Protein AF-0000000069438409 (afdb_homodimer)

Foldseek 3Di:
DADDQVQAFDKDWDPDKDAAALVLLVVVCVVVVNVQCLSHDQVSVVVVVDNARWHDQCSCVVVVVVRVQVVCVVQQKDFDPVFKDWDDKDKDFPDTDGHGWIKIKMKGFHDWDDDPQKIKTKIWIFMATPVGHTTMIMIIIMIGGNPPDTRMDGDDD/DADDFVQAFDKDWDPDKDAAALVLLVVVCVVVVNVQCLSHDQVSVVVVVDNARWHDQCSCVVVVVVRVQVVCVVQQKDFDPVFKDWDDKDKDFPDTDGHGWIKIKMKGFHDWDDDPQKIKTKIWIFIATPVGHTTMIMIIIMIGGNPPPTRMDGDDD

Sequence (314 aa):
MPISPDLIGTHHRYPSTYVVGREKIRELSLAIQNHHPAHHSLPAASALGHDELVIPPTFLCILGYAAQKWFLQHCGIAINDKKIAQVDQQFTMLRPILTGDVLHCEVHMHDIRTAFGADIVTTKNVITTDDGTVVQHGYTTLMGHTGDEPGFTQTHSMPISPDLIGTHHRYPSTYVVGREKIRELSLAIQNHHPAHHSLPAASALGHDELVIPPTFLCILGYAAQKWFLQHCGIAINDKKIAQVDQQFTMLRPILTGDVLHCEVHMHDIRTAFGADIVTTKNVITTDDGTVVQHGYTTLMGHTGDEPGFTQTHS

Solvent-accessible surface area (backbone atoms only — not comparable to full-atom values): 16121 Å² total; per-residue (Å²): 87,79,74,63,64,79,49,46,72,44,68,49,67,41,90,63,74,45,71,41,46,64,67,58,36,35,50,48,30,56,68,40,66,48,77,58,49,34,36,72,33,59,70,47,12,39,75,46,74,31,95,36,35,40,58,60,83,71,59,52,46,36,59,48,52,54,37,47,54,50,48,38,48,71,73,28,36,45,73,34,71,59,33,47,42,75,37,35,40,37,40,37,50,70,46,92,50,38,47,65,43,40,35,38,41,34,38,29,35,66,41,65,48,75,54,96,66,24,40,36,43,29,38,33,38,43,32,22,38,79,88,63,50,71,30,34,42,32,39,39,31,34,36,15,39,60,62,97,72,35,7,53,36,41,54,80,127,89,80,75,63,64,80,51,46,73,44,68,49,68,41,90,62,72,46,72,41,47,64,68,56,36,35,51,46,29,55,69,40,65,48,76,57,50,33,35,73,33,57,70,47,12,39,74,46,72,31,95,34,35,38,56,59,83,73,58,51,47,36,59,47,52,54,38,48,54,51,47,37,48,71,73,27,34,43,72,35,72,60,33,45,43,75,36,34,41,36,40,38,51,70,45,92,51,37,47,67,42,40,35,38,41,34,38,30,35,66,41,66,47,75,55,96,66,23,40,36,41,28,37,34,38,42,31,21,38,78,86,63,51,70,29,34,42,32,37,40,31,36,38,13,40,58,61,96,73,34,7,53,36,45,54,80,127

pLDDT: mean 89.93, std 7.15, range [45.5, 97.88]

Secondary structure (DSSP, 8-state):
-PPPGGGTT-EEE-S--EE--HHHHHHHHHHTT---GGGT-HHHHHHTT-SSPBPPGGGGHHHHHHHHHHHHHHTTEEE-GGGEEEEEEEEEESS--BTT-EEEEEEEEEEEEEETTEEEEEEEEEEEETT--EEEEEEEEEEEE-SSS-SEEE---/-PPPGGGTT-EEE-S--EE--HHHHHHHHHHTT---GGGT-HHHHHHTT-SSPBPPGGGGHHHHHHHHHHHHHHTTEEE-GGGEEEEEEEEEESS--BTT-EEEEEEEEEEEEEETTEEEEEEEEEEEETT--EEEEEEEEEEEE-SSS-SEEE---

Nearest PDB structures (foldseek):
  4rlt-assembly1_A  TM=9.662E-01  e=4.832E-19  Mycobacterium tuberculosis H37Rv
  4rlw-assembly1_A  TM=9.640E-01  e=7.564E-19  Mycobacterium tuberculosis H37Rv
  4rlu-assembly1_A  TM=9.599E-01  e=7.564E-19  Mycobacterium tuberculosis H37Rv
  7svt-assembly4_V  TM=9.558E-01  e=5.372E-18  Mycobacterium tuberculosis
  4rlj-assembly1_A  TM=9.734E-01  e=6.315E-17  Mycobacterium tuberculosis H37Rv

Radius of gyration: 19.82 Å; Cα contacts (8 Å, |Δi|>4): 734; chains: 2; bounding box: 47×57×43 Å

Organism: Mycobacteroides abscessus (strain ATCC 19977 / DSM 44196 / CCUG 20993 / CIP 104536 / JCM 13569 / NCTC 13031 / TMC 1543 / L948) (NCBI:txid561007)

Structure (mmCIF, N/CA/C/O backbone):
data_AF-0000000069438409-model_v1
#
loop_
_entity.id
_entity.type
_entity.pdbx_description
1 polymer 'FAS1-like dehydratase domain-containing protein'
#
loop_
_atom_site.group_PDB
_atom_site.id
_atom_site.type_symbol
_atom_site.label_atom_id
_atom_site.label_alt_id
_atom_site.label_comp_id
_atom_site.label_asym_id
_atom_site.label_entity_id
_atom_site.label_seq_id
_atom_site.pdbx_PDB_ins_code
_atom_site.Cartn_x
_atom_site.Cartn_y
_atom_site.Cartn_z
_atom_site.occupancy
_atom_site.B_iso_or_equiv
_atom_site.auth_seq_id
_atom_site.auth_comp_id
_atom_site.auth_asym_id
_atom_site.auth_atom_id
_atom_site.pdbx_PDB_model_num
ATOM 1 N N . MET A 1 1 ? -4.152 22.719 19.156 1 68 1 MET A N 1
ATOM 2 C CA . MET A 1 1 ? -4.082 21.859 20.328 1 68 1 MET A CA 1
ATOM 3 C C . MET A 1 1 ? -3.705 20.438 19.953 1 68 1 MET A C 1
ATOM 5 O O . MET A 1 1 ? -3.979 20 18.844 1 68 1 MET A O 1
ATOM 9 N N . PRO A 1 2 ? -2.953 19.766 20.922 1 76.31 2 PRO A N 1
ATOM 10 C CA . PRO A 1 2 ? -2.635 18.359 20.656 1 76.31 2 PRO A CA 1
ATOM 11 C C . PRO A 1 2 ? -3.883 17.5 20.484 1 76.31 2 PRO A C 1
ATOM 13 O O . PRO A 1 2 ? -4.941 17.812 21.031 1 76.31 2 PRO A O 1
ATOM 16 N N . ILE A 1 3 ? -3.834 16.562 19.609 1 85.44 3 ILE A N 1
ATOM 17 C CA . ILE A 1 3 ? -4.953 15.656 19.391 1 85.44 3 ILE A CA 1
ATOM 18 C C . ILE A 1 3 ? -5.238 14.875 20.672 1 85.44 3 ILE A C 1
ATOM 20 O O . ILE A 1 3 ? -4.324 14.336 21.312 1 85.44 3 ILE A O 1
ATOM 24 N N . SER A 1 4 ? -6.387 14.852 21.141 1 86.44 4 SER A N 1
ATOM 25 C CA . SER A 1 4 ? -6.805 14.195 22.375 1 86.44 4 SER A CA 1
ATOM 26 C C . SER A 1 4 ? -6.73 12.68 22.234 1 86.44 4 SER A C 1
ATOM 28 O O . SER A 1 4 ? -7.32 12.102 21.328 1 86.44 4 SER A O 1
ATOM 30 N N . PRO A 1 5 ? -6.031 12.016 23.172 1 87.62 5 PRO A N 1
ATOM 31 C CA . PRO A 1 5 ? -6 10.555 23.156 1 87.62 5 PRO A CA 1
ATOM 32 C C . PRO A 1 5 ? -7.379 9.93 23.391 1 87.62 5 PRO A C 1
ATOM 34 O O . PRO A 1 5 ? -7.566 8.734 23.172 1 87.62 5 PRO A O 1
ATOM 37 N N . ASP A 1 6 ? -8.305 10.711 23.781 1 89.62 6 ASP A N 1
ATOM 38 C CA . ASP A 1 6 ? -9.656 10.219 24.047 1 89.62 6 ASP A CA 1
ATOM 39 C C . ASP A 1 6 ? -10.32 9.742 22.766 1 89.62 6 ASP A C 1
ATOM 41 O O . ASP A 1 6 ? -11.328 9.023 22.797 1 89.62 6 ASP A O 1
ATOM 45 N N . LEU A 1 7 ? -9.797 10.156 21.719 1 92.75 7 LEU A N 1
ATOM 46 C CA . LEU A 1 7 ? -10.359 9.789 20.422 1 92.75 7 LEU A CA 1
ATOM 47 C C . LEU A 1 7 ? -10.047 8.328 20.094 1 92.75 7 LEU A C 1
ATOM 49 O O . LEU A 1 7 ? -10.672 7.738 19.219 1 92.75 7 LEU A O 1
ATOM 53 N N . ILE A 1 8 ? -8.992 7.789 20.766 1 93.88 8 ILE A N 1
ATOM 54 C CA . ILE A 1 8 ? -8.609 6.41 20.484 1 93.88 8 ILE A CA 1
ATOM 55 C C . ILE A 1 8 ? -9.797 5.48 20.75 1 93.88 8 ILE A C 1
ATOM 57 O O . ILE A 1 8 ? -10.469 5.602 21.781 1 93.88 8 ILE A O 1
ATOM 61 N N . GLY A 1 9 ? -10.109 4.629 19.797 1 93.62 9 GLY A N 1
ATOM 62 C CA . GLY A 1 9 ? -11.211 3.695 19.938 1 93.62 9 GLY A CA 1
ATOM 63 C C . GLY A 1 9 ? -12.477 4.148 19.234 1 93.62 9 GLY A C 1
ATOM 64 O O . GLY A 1 9 ? -13.383 3.35 19 1 93.62 9 GLY A O 1
ATOM 65 N N . THR A 1 10 ? -12.594 5.438 18.969 1 94.25 10 THR A N 1
ATOM 66 C CA . THR A 1 10 ? -13.727 5.93 18.203 1 94.25 10 THR A CA 1
ATOM 67 C C . THR A 1 10 ? -13.68 5.391 16.766 1 94.25 10 THR A C 1
ATOM 69 O O . THR A 1 10 ? -12.602 5.066 16.266 1 94.25 10 THR A O 1
ATOM 72 N N . HIS A 1 11 ? -14.828 5.191 16.188 1 96.12 11 HIS A N 1
ATOM 73 C CA . HIS A 1 11 ? -14.938 4.734 14.812 1 96.12 11 HIS A CA 1
ATOM 74 C C . HIS A 1 11 ? -16.219 5.234 14.164 1 96.12 11 HIS A C 1
ATOM 76 O O . HIS A 1 11 ? -17.234 5.422 14.852 1 96.12 11 HIS A O 1
ATOM 82 N N . HIS A 1 12 ? -16.094 5.527 12.922 1 96.56 12 HIS A N 1
ATOM 83 C CA . HIS A 1 12 ? -17.234 5.98 12.133 1 96.56 12 HIS A CA 1
ATOM 84 C C . HIS A 1 12 ? -17.234 5.344 10.75 1 96.56 12 HIS A C 1
ATOM 86 O O . HIS A 1 12 ? -16.172 5.086 10.18 1 96.56 12 HIS A O 1
ATOM 92 N N . ARG A 1 13 ? -18.422 5.141 10.281 1 96.12 13 ARG A N 1
ATOM 93 C CA . ARG A 1 13 ? -18.594 4.629 8.922 1 96.12 13 ARG A CA 1
ATOM 94 C C . ARG A 1 13 ? -18.594 5.766 7.91 1 96.12 13 ARG A C 1
ATOM 96 O O . ARG A 1 13 ? -19.312 6.754 8.086 1 96.12 13 ARG A O 1
ATOM 103 N N . TYR A 1 14 ? -17.688 5.637 6.914 1 97 14 TYR A N 1
ATOM 104 C CA . TYR A 1 14 ? -17.75 6.57 5.797 1 97 14 TYR A CA 1
ATOM 105 C C . TYR A 1 14 ? -19.109 6.523 5.109 1 97 14 TYR A C 1
ATOM 107 O O . TYR A 1 14 ? -19.625 5.441 4.82 1 97 14 TYR A O 1
ATOM 115 N N . PRO A 1 15 ? -19.688 7.684 4.887 1 95.44 15 PRO A N 1
ATOM 116 C CA . PRO A 1 15 ? -21.078 7.691 4.43 1 95.44 15 PRO A CA 1
ATOM 117 C C . PRO A 1 15 ? -21.219 7.227 2.982 1 95.44 15 PRO A C 1
ATOM 119 O O . PRO A 1 15 ? -22.297 6.758 2.586 1 95.44 15 PRO A O 1
ATOM 122 N N . SER A 1 16 ? -20.234 7.297 2.207 1 94.75 16 SER A N 1
ATOM 123 C CA . SER A 1 16 ? -20.328 6.914 0.802 1 94.75 16 SER A CA 1
ATOM 124 C C . SER A 1 16 ? -19.859 5.477 0.592 1 94.75 16 SER A C 1
ATOM 126 O O . SER A 1 16 ? -19.281 4.871 1.49 1 94.75 16 SER A O 1
ATOM 128 N N . THR A 1 17 ? -20.281 4.922 -0.559 1 95.69 17 THR A N 1
ATOM 129 C CA . THR A 1 17 ? -19.844 3.602 -0.994 1 95.69 17 THR A CA 1
ATOM 130 C C . THR A 1 17 ? -18.984 3.711 -2.25 1 95.69 17 THR A C 1
ATOM 132 O O . THR A 1 17 ? -18.906 4.773 -2.867 1 95.69 17 THR A O 1
ATOM 135 N N . TYR A 1 18 ? -18.234 2.643 -2.494 1 95.75 18 TYR A N 1
ATOM 136 C CA . TYR A 1 18 ? -17.422 2.561 -3.703 1 95.75 18 TYR A CA 1
ATOM 137 C C . TYR A 1 18 ? -17.766 1.309 -4.504 1 95.75 18 TYR A C 1
ATOM 139 O O . TYR A 1 18 ? -17.688 0.193 -3.984 1 95.75 18 TYR A O 1
ATOM 147 N N . VAL A 1 19 ? -18.203 1.486 -5.727 1 96.56 19 VAL A N 1
ATOM 148 C CA . VAL A 1 19 ? -18.484 0.349 -6.598 1 96.56 19 VAL A CA 1
ATOM 149 C C . VAL A 1 19 ? -17.266 0.054 -7.465 1 96.56 19 VAL A C 1
ATOM 151 O O . VAL A 1 19 ? -16.781 0.927 -8.195 1 96.56 19 VAL A O 1
ATOM 154 N N . VAL A 1 20 ? -16.766 -1.166 -7.367 1 95.62 20 VAL A N 1
ATOM 155 C CA . VAL A 1 20 ? -15.562 -1.557 -8.094 1 95.62 20 VAL A CA 1
ATOM 156 C C . VAL A 1 20 ? -15.883 -1.707 -9.578 1 95.62 20 VAL A C 1
ATOM 158 O O . VAL A 1 20 ? -16.734 -2.516 -9.961 1 95.62 20 VAL A O 1
ATOM 161 N N . GLY A 1 21 ? -15.148 -0.949 -10.383 1 95.75 21 GLY A N 1
ATOM 162 C CA . GLY A 1 21 ? -15.344 -1.015 -11.82 1 95.75 21 GLY A CA 1
ATOM 163 C C . GLY A 1 21 ? -14.172 -1.639 -12.555 1 95.75 21 GLY A C 1
ATOM 164 O O . GLY A 1 21 ? -13.023 -1.465 -12.156 1 95.75 21 GLY A O 1
ATOM 165 N N . ARG A 1 22 ? -14.508 -2.223 -13.719 1 94.62 22 ARG A N 1
ATOM 166 C CA . ARG A 1 22 ? -13.508 -2.928 -14.516 1 94.62 22 ARG A CA 1
ATOM 167 C C . ARG A 1 22 ? -12.453 -1.964 -15.047 1 94.62 22 ARG A C 1
ATOM 169 O O . ARG A 1 22 ? -11.25 -2.217 -14.922 1 94.62 22 ARG A O 1
ATOM 176 N N . GLU A 1 23 ? -12.906 -0.865 -15.562 1 94.88 23 GLU A N 1
ATOM 177 C CA . GLU A 1 23 ? -11.961 0.042 -16.203 1 94.88 23 GLU A CA 1
ATOM 178 C C . GLU A 1 23 ? -11.039 0.695 -15.188 1 94.88 23 GLU A C 1
ATOM 180 O O . GLU A 1 23 ? -9.867 0.961 -15.477 1 94.88 23 GLU A O 1
ATOM 185 N N . LYS A 1 24 ? -11.492 0.91 -14.016 1 92.56 24 LYS A N 1
ATOM 186 C CA . LYS A 1 24 ? -10.633 1.467 -12.977 1 92.56 24 LYS A CA 1
ATOM 187 C C . LYS A 1 24 ? -9.586 0.451 -12.531 1 92.56 24 LYS A C 1
ATOM 189 O O . LYS A 1 24 ? -8.445 0.815 -12.234 1 92.56 24 LYS A O 1
ATOM 194 N N . ILE A 1 25 ? -9.969 -0.818 -12.461 1 94.12 25 ILE A N 1
ATOM 195 C CA . ILE A 1 25 ? -9.008 -1.868 -12.141 1 94.12 25 ILE A CA 1
ATOM 196 C C . ILE A 1 25 ? -7.867 -1.853 -13.156 1 94.12 25 ILE A C 1
ATOM 198 O O . ILE A 1 25 ? -6.695 -1.849 -12.773 1 94.12 25 ILE A O 1
ATOM 202 N N . ARG A 1 26 ? -8.18 -1.809 -14.422 1 93.56 26 ARG A N 1
ATOM 203 C CA . ARG A 1 26 ? -7.176 -1.827 -15.484 1 93.56 26 ARG A CA 1
ATOM 204 C C . ARG A 1 26 ? -6.285 -0.59 -15.414 1 93.56 26 ARG A C 1
ATOM 206 O O . ARG A 1 26 ? -5.062 -0.691 -15.531 1 93.56 26 ARG A O 1
ATOM 213 N N . GLU A 1 27 ? -6.996 0.511 -15.195 1 91.69 27 GLU A N 1
ATOM 214 C CA . GLU A 1 27 ? -6.281 1.781 -15.141 1 91.69 27 GLU A CA 1
ATOM 215 C C . GLU A 1 27 ? -5.254 1.785 -14.016 1 91.69 27 GLU A C 1
ATOM 217 O O . GLU A 1 27 ? -4.09 2.131 -14.227 1 91.69 27 GLU A O 1
ATOM 222 N N . LEU A 1 28 ? -5.66 1.4 -12.859 1 90.75 28 LEU A N 1
ATOM 223 C CA . LEU A 1 28 ? -4.777 1.429 -11.695 1 90.75 28 LEU A CA 1
ATOM 224 C C . LEU A 1 28 ? -3.67 0.391 -11.828 1 90.75 28 LEU A C 1
ATOM 226 O O . LEU A 1 28 ? -2.51 0.67 -11.516 1 90.75 28 LEU A O 1
ATOM 230 N N . SER A 1 29 ? -4.047 -0.782 -12.266 1 90.88 29 SER A N 1
ATOM 231 C CA . SER A 1 29 ? -3.041 -1.822 -12.453 1 90.88 29 SER A CA 1
ATOM 232 C C . SER A 1 29 ? -1.954 -1.375 -13.422 1 90.88 29 SER A C 1
ATOM 234 O O . SER A 1 29 ? -0.764 -1.564 -13.164 1 90.88 29 SER A O 1
ATOM 236 N N . LEU A 1 30 ? -2.34 -0.74 -14.461 1 88.06 30 LEU A N 1
ATOM 237 C CA . LEU A 1 30 ? -1.384 -0.252 -15.445 1 88.06 30 LEU A CA 1
ATOM 238 C C . LEU A 1 30 ? -0.512 0.853 -14.859 1 88.06 30 LEU A C 1
ATOM 240 O O . LEU A 1 30 ? 0.698 0.884 -15.094 1 88.06 30 LEU A O 1
ATOM 244 N N . ALA A 1 31 ? -1.144 1.69 -14.172 1 85.75 31 ALA A N 1
ATOM 245 C CA . ALA A 1 31 ? -0.431 2.816 -13.57 1 85.75 31 ALA A CA 1
ATOM 246 C C . ALA A 1 31 ? 0.678 2.33 -12.641 1 85.75 31 ALA A C 1
ATOM 248 O O . ALA A 1 31 ? 1.75 2.938 -12.578 1 85.75 31 ALA A O 1
ATOM 249 N N . ILE A 1 32 ? 0.466 1.233 -11.906 1 85.81 32 ILE A N 1
ATOM 250 C CA . ILE A 1 32 ? 1.459 0.777 -10.945 1 85.81 32 ILE A CA 1
ATOM 251 C C . ILE A 1 32 ? 2.283 -0.358 -11.547 1 85.81 32 ILE A C 1
ATOM 253 O O . ILE A 1 32 ? 2.998 -1.063 -10.836 1 85.81 32 ILE A O 1
ATOM 257 N N . GLN A 1 33 ? 2.064 -0.638 -12.836 1 84 33 GLN A N 1
ATOM 258 C CA . GLN A 1 33 ? 2.83 -1.603 -13.617 1 84 33 GLN A CA 1
ATOM 259 C C . GLN A 1 33 ? 2.617 -3.023 -13.102 1 84 33 GLN A C 1
ATOM 261 O O . GLN A 1 33 ? 3.553 -3.826 -13.078 1 84 33 GLN A O 1
ATOM 266 N N . ASN A 1 34 ? 1.472 -3.24 -12.547 1 85.81 34 ASN A N 1
ATOM 267 C CA . ASN A 1 34 ? 1.02 -4.594 -12.242 1 85.81 34 ASN A CA 1
ATOM 268 C C . ASN A 1 34 ? 0.345 -5.246 -13.445 1 85.81 34 ASN A C 1
ATOM 270 O O . ASN A 1 34 ? -0.825 -4.98 -13.727 1 85.81 34 ASN A O 1
ATOM 274 N N . HIS A 1 35 ? 1.079 -6.16 -14.031 1 85.06 35 HIS A N 1
ATOM 275 C CA . HIS A 1 35 ? 0.613 -6.711 -15.297 1 85.06 35 HIS A CA 1
ATOM 276 C C . HIS A 1 35 ? -0.002 -8.094 -15.102 1 85.06 35 HIS A C 1
ATOM 278 O O . HIS A 1 35 ? -0.19 -8.836 -16.062 1 85.06 35 HIS A O 1
ATOM 284 N N . HIS A 1 36 ? -0.271 -8.406 -13.906 1 85.56 36 HIS A N 1
ATOM 285 C CA . HIS A 1 36 ? -0.945 -9.68 -13.688 1 85.56 36 HIS A CA 1
ATOM 286 C C . HIS A 1 36 ? -2.229 -9.773 -14.508 1 85.56 36 HIS A C 1
ATOM 288 O O . HIS A 1 36 ? -3.074 -8.875 -14.445 1 85.56 36 HIS A O 1
ATOM 294 N N . PRO A 1 37 ? -2.393 -10.75 -15.25 1 87.75 37 PRO A N 1
ATOM 295 C CA . PRO A 1 37 ? -3.508 -10.82 -16.203 1 87.75 37 PRO A CA 1
ATOM 296 C C . PRO A 1 37 ? -4.871 -10.781 -15.516 1 87.75 37 PRO A C 1
ATOM 298 O O . PRO A 1 37 ? -5.859 -10.352 -16.109 1 87.75 37 PRO A O 1
ATOM 301 N N . ALA A 1 38 ? -4.984 -11.195 -14.289 1 88.94 38 ALA A N 1
ATOM 302 C CA . ALA A 1 38 ? -6.246 -11.242 -13.562 1 88.94 38 ALA A CA 1
ATOM 303 C C . ALA A 1 38 ? -6.828 -9.844 -13.383 1 88.94 38 ALA A C 1
ATOM 305 O O . ALA A 1 38 ? -8.016 -9.688 -13.102 1 88.94 38 ALA A O 1
ATOM 306 N N . HIS A 1 39 ? -5.98 -8.789 -13.57 1 92.69 39 HIS A N 1
ATOM 307 C CA . HIS A 1 39 ? -6.438 -7.41 -13.414 1 92.69 39 HIS A CA 1
ATOM 308 C C . HIS A 1 39 ? -6.906 -6.836 -14.75 1 92.69 39 HIS A C 1
ATOM 310 O O . HIS A 1 39 ? -7.488 -5.75 -14.789 1 92.69 39 HIS A O 1
ATOM 316 N N . HIS A 1 40 ? -6.719 -7.617 -15.875 1 92.44 40 HIS A N 1
ATOM 317 C CA . HIS A 1 40 ? -6.883 -7.008 -17.188 1 92.44 40 HIS A CA 1
ATOM 318 C C . HIS A 1 40 ? -7.848 -7.812 -18.047 1 92.44 40 HIS A C 1
ATOM 320 O O . HIS A 1 40 ? -8.516 -7.258 -18.922 1 92.44 40 HIS A O 1
ATOM 326 N N . SER A 1 41 ? -7.832 -9.109 -17.828 1 93.69 41 SER A N 1
ATOM 327 C CA . SER A 1 41 ? -8.531 -10.016 -18.734 1 93.69 41 SER A CA 1
ATOM 328 C C . SER A 1 41 ? -9.508 -10.914 -17.984 1 93.69 41 SER A C 1
ATOM 330 O O . SER A 1 41 ? -9.117 -11.641 -17.062 1 93.69 41 SER A O 1
ATOM 332 N N . LEU A 1 42 ? -10.789 -10.961 -18.453 1 93 42 LEU A N 1
ATOM 333 C CA . LEU A 1 42 ? -11.805 -11.789 -17.812 1 93 42 LEU A CA 1
ATOM 334 C C . LEU A 1 42 ? -11.469 -13.266 -17.938 1 93 42 LEU A C 1
ATOM 336 O O . LEU A 1 42 ? -11.547 -14.016 -16.969 1 93 42 LEU A O 1
ATOM 340 N N . PRO A 1 43 ? -11.031 -13.664 -19.125 1 92 43 PRO A N 1
ATOM 341 C CA . PRO A 1 43 ? -10.648 -15.078 -19.234 1 92 43 PRO A CA 1
ATOM 342 C C . PRO A 1 43 ? -9.523 -15.469 -18.281 1 92 43 PRO A C 1
ATOM 344 O O . PRO A 1 43 ? -9.555 -16.562 -17.703 1 92 43 PRO A O 1
ATOM 347 N N . ALA A 1 44 ? -8.602 -14.602 -18.094 1 87.38 44 ALA A N 1
ATOM 348 C CA . ALA A 1 44 ? -7.496 -14.898 -17.188 1 87.38 44 ALA A CA 1
ATOM 349 C C . ALA A 1 44 ? -7.977 -14.977 -15.742 1 87.38 44 ALA A C 1
ATOM 351 O O . ALA A 1 44 ? -7.562 -15.859 -14.984 1 87.38 44 ALA A O 1
ATOM 352 N N . ALA A 1 45 ? -8.812 -14.016 -15.375 1 89.31 45 ALA A N 1
ATOM 353 C CA . ALA A 1 45 ? -9.391 -14.055 -14.031 1 89.31 45 ALA A CA 1
ATOM 354 C C . ALA A 1 45 ? -10.188 -15.336 -13.812 1 89.31 45 ALA A C 1
ATOM 356 O O . ALA A 1 45 ? -10.102 -15.961 -12.758 1 89.31 45 ALA A O 1
ATOM 357 N N . SER A 1 46 ? -10.953 -15.742 -14.805 1 89.12 46 SER A N 1
ATOM 358 C CA . SER A 1 46 ? -11.766 -16.953 -14.742 1 89.12 46 SER A CA 1
ATOM 359 C C . SER A 1 46 ? -10.891 -18.188 -14.539 1 89.12 46 SER A C 1
ATOM 361 O O . SER A 1 46 ? -11.273 -19.109 -13.812 1 89.12 46 SER A O 1
ATOM 363 N N . ALA A 1 47 ? -9.828 -18.203 -15.18 1 83.44 47 ALA A N 1
ATOM 364 C CA . ALA A 1 47 ? -8.898 -19.328 -15.047 1 83.44 47 ALA A CA 1
ATOM 365 C C . ALA A 1 47 ? -8.414 -19.469 -13.609 1 83.44 47 ALA A C 1
ATOM 367 O O . ALA A 1 47 ? -8.0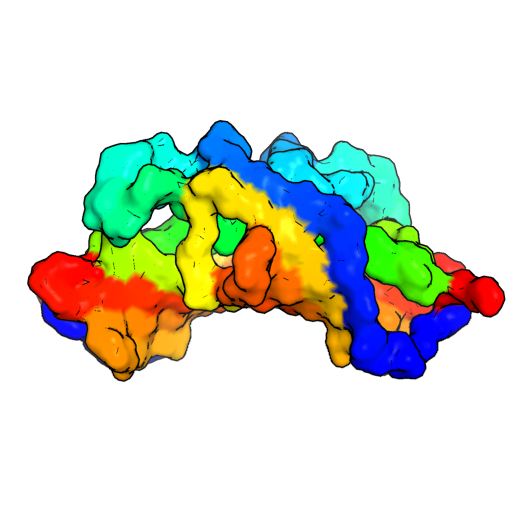47 -20.562 -13.18 1 83.44 47 ALA A O 1
ATOM 368 N N . LEU A 1 48 ? -8.57 -18.375 -12.859 1 78.31 48 LEU A N 1
ATOM 369 C CA . LEU A 1 48 ? -8.188 -18.375 -11.453 1 78.31 48 LEU A CA 1
ATOM 370 C C . LEU A 1 48 ? -9.398 -18.641 -10.562 1 78.31 48 LEU A C 1
ATOM 372 O O . LEU A 1 48 ? -9.281 -18.625 -9.328 1 78.31 48 LEU A O 1
ATOM 376 N N . GLY A 1 49 ? -10.469 -18.75 -11.172 1 85.12 49 GLY A N 1
ATOM 377 C CA . GLY A 1 49 ? -11.664 -19.109 -10.414 1 85.12 49 GLY A CA 1
ATOM 378 C C . GLY A 1 49 ? -12.523 -17.906 -10.07 1 85.12 49 GLY A C 1
ATOM 379 O O . GLY A 1 49 ? -13.375 -17.969 -9.18 1 85.12 49 GLY A O 1
ATOM 380 N N . HIS A 1 50 ? -12.188 -16.828 -10.742 1 88.81 50 HIS A N 1
ATOM 381 C CA . HIS A 1 50 ? -12.961 -15.625 -10.453 1 88.81 50 HIS A CA 1
ATOM 382 C C . HIS A 1 50 ? -13.914 -15.289 -11.594 1 88.81 50 HIS A C 1
ATOM 384 O O . HIS A 1 50 ? -13.562 -15.445 -12.766 1 88.81 50 HIS A O 1
ATOM 390 N N . ASP A 1 51 ? -15.016 -14.797 -11.258 1 90.5 51 ASP A N 1
ATOM 391 C CA . ASP A 1 51 ? -16.031 -14.484 -12.266 1 90.5 51 ASP A CA 1
ATOM 392 C C . ASP A 1 51 ? -15.805 -13.086 -12.844 1 90.5 51 ASP A C 1
ATOM 394 O O . ASP A 1 51 ? -16.375 -12.742 -13.883 1 90.5 51 ASP A O 1
ATOM 398 N N . GLU A 1 52 ? -15.07 -12.32 -12.188 1 93.75 52 GLU A N 1
ATOM 399 C CA . GLU A 1 52 ? -14.805 -10.938 -12.57 1 93.75 52 GLU A CA 1
ATOM 400 C C . GLU A 1 52 ? -13.344 -10.57 -12.312 1 93.75 52 GLU A C 1
ATOM 402 O O . GLU A 1 52 ? -12.594 -11.352 -11.719 1 93.75 52 GLU A O 1
ATOM 407 N N . LEU A 1 53 ? -12.93 -9.422 -12.797 1 93.5 53 LEU A N 1
ATOM 408 C CA . LEU A 1 53 ? -11.57 -8.961 -12.539 1 93.5 53 LEU A CA 1
ATOM 409 C C . LEU A 1 53 ? -11.328 -8.797 -11.047 1 93.5 53 LEU A C 1
ATOM 411 O O . LEU A 1 53 ? -12.211 -8.352 -10.312 1 93.5 53 LEU A O 1
ATOM 415 N N . VAL A 1 54 ? -10.156 -9.117 -10.648 1 91.62 54 VAL A N 1
ATOM 416 C CA . VAL A 1 54 ? -9.727 -9 -9.258 1 91.62 54 VAL A CA 1
ATOM 417 C C . VAL A 1 54 ? -8.953 -7.695 -9.07 1 91.62 54 VAL A C 1
ATOM 419 O O . VAL A 1 54 ? -8.148 -7.316 -9.922 1 91.62 54 VAL A O 1
ATOM 422 N N . ILE A 1 55 ? -9.203 -7.043 -7.992 1 91.81 55 ILE A N 1
ATOM 423 C CA . ILE A 1 55 ? -8.492 -5.793 -7.77 1 91.81 55 ILE A CA 1
ATOM 424 C C . ILE A 1 55 ? -7.109 -6.082 -7.188 1 91.81 55 ILE A C 1
ATOM 426 O O . ILE A 1 55 ? -6.922 -7.074 -6.48 1 91.81 55 ILE A O 1
ATOM 430 N N . PRO A 1 56 ? -6.133 -5.266 -7.469 1 88.38 56 PRO A N 1
ATOM 431 C CA . PRO A 1 56 ? -4.891 -5.324 -6.691 1 88.38 56 PRO A CA 1
ATOM 432 C C . PRO A 1 56 ? -5.047 -4.742 -5.289 1 88.38 56 PRO A C 1
ATOM 434 O O . PRO A 1 56 ? -5.965 -3.959 -5.039 1 88.38 56 PRO A O 1
ATOM 437 N N . PRO A 1 57 ? -4.109 -5.105 -4.355 1 83.06 57 PRO A N 1
ATOM 438 C CA . PRO A 1 57 ? -4.246 -4.641 -2.975 1 83.06 57 PRO A CA 1
ATOM 439 C C . PRO A 1 57 ? -4.234 -3.117 -2.863 1 83.06 57 PRO A C 1
ATOM 441 O O . PRO A 1 57 ? -4.973 -2.547 -2.055 1 83.06 57 PRO A O 1
ATOM 444 N N . THR A 1 58 ? -3.512 -2.498 -3.668 1 82.38 58 THR A N 1
ATOM 445 C CA . THR A 1 58 ? -3.326 -1.055 -3.58 1 82.38 58 THR A CA 1
ATOM 446 C C . THR A 1 58 ? -4.551 -0.318 -4.117 1 82.38 58 THR A C 1
ATOM 448 O O . THR A 1 58 ? -4.703 0.885 -3.896 1 82.38 58 THR A O 1
ATOM 451 N N . PHE A 1 59 ? -5.484 -1.063 -4.734 1 86.62 59 PHE A N 1
ATOM 452 C CA . PHE A 1 59 ? -6.691 -0.467 -5.289 1 86.62 59 PHE A CA 1
ATOM 453 C C . PHE A 1 59 ? -7.488 0.253 -4.207 1 86.62 59 PHE A C 1
ATOM 455 O O . PHE A 1 59 ? -8.016 1.343 -4.438 1 86.62 59 PHE A O 1
ATOM 462 N N . LEU A 1 60 ? -7.492 -0.19 -3.045 1 84.75 60 LEU A N 1
ATOM 463 C CA . LEU A 1 60 ? -8.422 0.326 -2.045 1 84.75 60 LEU A CA 1
ATOM 464 C C . LEU A 1 60 ? -7.828 1.532 -1.324 1 84.75 60 LEU A C 1
ATOM 466 O O . LEU A 1 60 ? -8.477 2.127 -0.463 1 84.75 60 LEU A O 1
ATOM 470 N N . CYS A 1 61 ? -6.609 1.932 -1.809 1 87.25 61 CYS A N 1
ATOM 471 C CA . CYS A 1 61 ? -6.109 3.215 -1.324 1 87.25 61 CYS A CA 1
ATOM 472 C C . CYS A 1 61 ? -7.047 4.348 -1.724 1 87.25 61 CYS A C 1
ATOM 474 O O . CYS A 1 61 ? -7.188 5.332 -0.992 1 87.25 61 CYS A O 1
ATOM 476 N N . ILE A 1 62 ? -7.777 4.164 -2.793 1 89.12 62 ILE A N 1
ATOM 477 C CA . ILE A 1 62 ? -8.711 5.164 -3.291 1 89.12 62 ILE A CA 1
ATOM 478 C C . ILE A 1 62 ? -9.789 5.43 -2.242 1 89.12 62 ILE A C 1
ATOM 480 O O . ILE A 1 62 ? -9.992 6.57 -1.821 1 89.12 62 ILE A O 1
ATOM 484 N N . LEU A 1 63 ? -10.438 4.387 -1.803 1 92 63 LEU A N 1
ATOM 485 C CA . LEU A 1 63 ? -11.492 4.48 -0.797 1 92 63 LEU A CA 1
ATOM 486 C C . LEU A 1 63 ? -10.906 4.809 0.572 1 92 63 LEU A C 1
ATOM 488 O O . LEU A 1 63 ? -11.477 5.602 1.323 1 92 63 LEU A O 1
ATOM 492 N N . GLY A 1 64 ? -9.789 4.27 0.853 1 91.31 64 GLY A N 1
ATOM 493 C CA . GLY A 1 64 ? -9.148 4.461 2.143 1 91.31 64 GLY A CA 1
ATOM 494 C C . GLY A 1 64 ? -8.781 5.906 2.42 1 91.31 64 GLY A C 1
ATOM 495 O O . GLY A 1 64 ? -9.031 6.418 3.514 1 91.31 64 GLY A O 1
ATOM 496 N N . TYR A 1 65 ? -8.18 6.531 1.449 1 88.94 65 TYR A N 1
ATOM 497 C CA . TYR A 1 65 ? -7.777 7.922 1.601 1 88.94 65 TYR A CA 1
ATOM 498 C C . TYR A 1 65 ? -8.992 8.82 1.814 1 88.94 65 TYR A C 1
ATOM 500 O O . TYR A 1 65 ? -9 9.656 2.725 1 88.94 65 TYR A O 1
ATOM 508 N N . ALA A 1 66 ? -10 8.602 1.043 1 91.31 66 ALA A N 1
ATOM 509 C CA . ALA A 1 66 ? -11.203 9.414 1.161 1 91.31 66 ALA A CA 1
ATOM 510 C C . ALA A 1 66 ? -11.859 9.227 2.523 1 91.31 66 ALA A C 1
ATOM 512 O O . ALA A 1 66 ? -12.242 10.203 3.18 1 91.31 66 ALA A O 1
ATOM 513 N N . ALA A 1 67 ? -11.984 8.039 2.93 1 94.56 67 ALA A N 1
ATOM 514 C CA . ALA A 1 67 ? -12.633 7.719 4.199 1 94.56 67 ALA A CA 1
ATOM 515 C C . ALA A 1 67 ? -11.844 8.273 5.375 1 94.56 67 ALA A C 1
ATOM 517 O O . ALA A 1 67 ? -12.422 8.797 6.328 1 94.56 67 ALA A O 1
ATOM 518 N N . GLN A 1 68 ? -10.555 8.117 5.32 1 93.25 68 GLN A N 1
ATOM 519 C C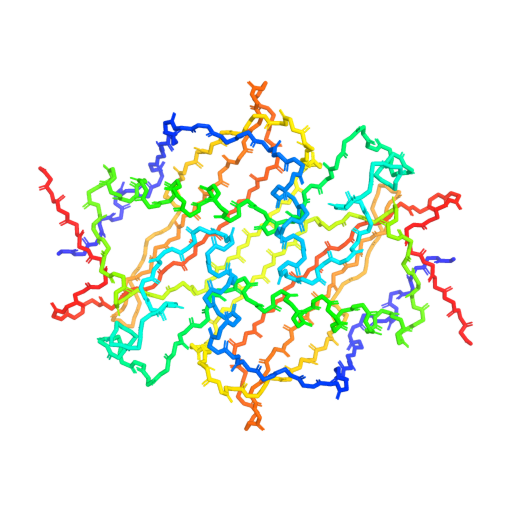A . GLN A 1 68 ? -9.695 8.602 6.398 1 93.25 68 GLN A CA 1
ATOM 520 C C . GLN A 1 68 ? -9.781 10.117 6.527 1 93.25 68 GLN A C 1
ATOM 522 O O . GLN A 1 68 ? -9.906 10.648 7.637 1 93.25 68 GLN A O 1
ATOM 527 N N . LYS A 1 69 ? -9.703 10.797 5.414 1 90.25 69 LYS A N 1
ATOM 528 C CA . LYS A 1 69 ? -9.82 12.258 5.426 1 90.25 69 LYS A CA 1
ATOM 529 C C . LYS A 1 69 ? -11.156 12.695 6.02 1 90.25 69 LYS A C 1
ATOM 531 O O . LYS A 1 69 ? -11.203 13.57 6.891 1 90.25 69 LYS A O 1
ATOM 536 N N . TRP A 1 70 ? -12.188 12.094 5.578 1 92.44 70 TRP A N 1
ATOM 537 C CA . TRP A 1 70 ? -13.516 12.391 6.109 1 92.44 70 TRP A CA 1
ATOM 538 C C . TRP A 1 70 ? -13.562 12.141 7.613 1 92.44 70 TRP A C 1
ATOM 540 O O . TRP A 1 70 ? -14.086 12.969 8.367 1 92.44 70 TRP A O 1
ATOM 550 N N . PHE A 1 71 ? -13.055 11.07 8.055 1 95.12 71 PHE A N 1
ATOM 551 C CA . PHE A 1 71 ? -13.078 10.664 9.453 1 95.12 71 PHE A CA 1
ATOM 552 C C . PHE A 1 71 ? -12.359 11.68 10.328 1 95.12 71 PHE A C 1
ATOM 554 O O . PHE A 1 71 ? -12.867 12.078 11.375 1 95.12 71 PHE A O 1
ATOM 561 N N . LEU A 1 72 ? -11.164 12.055 9.906 1 92.5 72 LEU A N 1
ATOM 562 C CA . LEU A 1 72 ? -10.398 13.023 10.68 1 92.5 72 LEU A CA 1
ATOM 563 C C . LEU A 1 72 ? -11.148 14.344 10.781 1 92.5 72 LEU A C 1
ATOM 565 O O . LEU A 1 72 ? -11.234 14.938 11.859 1 92.5 72 LEU A O 1
ATOM 569 N N . GLN A 1 73 ? -11.75 14.68 9.727 1 90.81 73 GLN A N 1
ATOM 570 C CA . GLN A 1 73 ? -12.555 15.898 9.75 1 90.81 73 GLN A CA 1
ATOM 571 C C . GLN A 1 73 ? -13.766 15.734 10.672 1 90.81 73 GLN A C 1
ATOM 573 O O . GLN A 1 73 ? -14.109 16.656 11.422 1 90.81 73 GLN A O 1
ATOM 578 N N . HIS A 1 74 ? -14.352 14.625 10.602 1 91.44 74 HIS A N 1
ATOM 579 C CA . HIS A 1 74 ? -15.516 14.32 11.43 1 91.44 74 HIS A CA 1
ATOM 580 C C . HIS A 1 74 ? -15.156 14.359 12.914 1 91.44 74 HIS A C 1
ATOM 582 O O . HIS A 1 74 ? -15.977 14.75 13.75 1 91.44 74 HIS A O 1
ATOM 588 N N . CYS A 1 75 ? -14 13.961 13.258 1 91.75 75 CYS A N 1
ATOM 589 C CA . CYS A 1 75 ? -13.523 13.938 14.633 1 91.75 75 CYS A CA 1
ATOM 590 C C . CYS A 1 75 ? -13.055 15.32 15.07 1 91.75 75 CYS A C 1
ATOM 592 O O . CYS A 1 75 ? -12.57 15.492 16.188 1 91.75 75 CYS A O 1
ATOM 594 N N . GLY A 1 76 ? -13.062 16.297 14.156 1 90.94 76 GLY A N 1
ATOM 595 C CA . GLY A 1 76 ? -12.625 17.641 14.477 1 90.94 76 GLY A CA 1
ATOM 596 C C . GLY A 1 76 ? -11.125 17.828 14.367 1 90.94 76 GLY A C 1
ATOM 597 O O . GLY A 1 76 ? -10.539 18.656 15.07 1 90.94 76 GLY A O 1
ATOM 598 N N . ILE A 1 77 ? -10.578 16.938 13.609 1 90.44 77 ILE A N 1
ATOM 599 C CA . ILE A 1 77 ? -9.141 17.062 13.391 1 90.44 77 ILE A CA 1
ATOM 600 C C . ILE A 1 77 ? -8.867 17.625 12 1 90.44 77 ILE A C 1
ATOM 602 O O . ILE A 1 77 ? -9.242 17.016 10.992 1 90.44 77 ILE A O 1
ATOM 606 N N . ALA A 1 78 ? -8.305 18.75 12.023 1 86.56 78 ALA A N 1
ATOM 607 C CA . ALA A 1 78 ? -7.879 19.344 10.766 1 86.56 78 ALA A CA 1
ATOM 608 C C . ALA A 1 78 ? -6.445 18.953 10.414 1 86.56 78 ALA A C 1
ATOM 610 O O . ALA A 1 78 ? -5.59 18.859 11.297 1 86.56 78 ALA A O 1
ATOM 611 N N . ILE A 1 79 ? -6.32 18.781 9.172 1 83.44 79 ILE A N 1
ATOM 612 C CA . ILE A 1 79 ? -5 18.391 8.695 1 83.44 79 ILE A CA 1
ATOM 613 C C . ILE A 1 79 ? -4.398 19.5 7.852 1 83.44 79 ILE A C 1
ATOM 615 O O . ILE A 1 79 ? -5.07 20.078 6.984 1 83.44 79 ILE A O 1
ATOM 619 N N . ASN A 1 80 ? -3.217 19.875 8.273 1 82.38 80 ASN A N 1
ATOM 620 C CA . ASN A 1 80 ? -2.379 20.688 7.402 1 82.38 80 ASN A CA 1
ATOM 621 C C . ASN A 1 80 ? -1.494 19.812 6.512 1 82.38 80 ASN A C 1
ATOM 623 O O . ASN A 1 80 ? -0.397 19.422 6.91 1 82.38 80 ASN A O 1
ATOM 627 N N . ASP A 1 81 ? -1.964 19.578 5.348 1 77.31 81 ASP A N 1
ATOM 628 C CA . ASP A 1 81 ? -1.354 18.594 4.453 1 77.31 81 ASP A CA 1
ATOM 629 C C . ASP A 1 81 ? 0.126 18.891 4.234 1 77.31 81 ASP A C 1
ATOM 631 O O . ASP A 1 81 ? 0.926 17.984 4.02 1 77.31 81 ASP A O 1
ATOM 635 N N . LYS A 1 82 ? 0.521 20.156 4.43 1 73.06 82 LYS A N 1
ATOM 636 C CA . LYS A 1 82 ? 1.9 20.578 4.203 1 73.06 82 LYS A CA 1
ATOM 637 C C . LYS A 1 82 ? 2.809 20.125 5.34 1 73.06 82 LYS A C 1
ATOM 639 O O . LYS A 1 82 ? 4.035 20.125 5.203 1 73.06 82 LYS A O 1
ATOM 644 N N . LYS A 1 83 ? 2.18 19.703 6.371 1 79 83 LYS A N 1
ATOM 645 C CA . LYS A 1 83 ? 2.963 19.375 7.562 1 79 83 LYS A CA 1
ATOM 646 C C . LYS A 1 83 ? 2.729 17.938 8 1 79 83 LYS A C 1
ATOM 648 O O . LYS A 1 83 ? 3.08 17.562 9.125 1 79 83 LYS A O 1
ATOM 653 N N . ILE A 1 84 ? 2.139 17.203 7.102 1 83.62 84 ILE A N 1
ATOM 654 C CA . ILE A 1 84 ? 1.824 15.828 7.441 1 83.62 84 ILE A CA 1
ATOM 655 C C . ILE A 1 84 ? 2.572 14.883 6.504 1 83.62 84 ILE A C 1
ATOM 657 O O . ILE A 1 84 ? 2.645 15.125 5.297 1 83.62 84 ILE A O 1
ATOM 661 N N . ALA A 1 85 ? 3.191 13.875 7 1 82.19 85 ALA A N 1
ATOM 662 C CA . ALA A 1 85 ? 3.803 12.789 6.242 1 82.19 85 ALA A CA 1
ATOM 663 C C . ALA A 1 85 ? 3.096 11.461 6.516 1 82.19 85 ALA A C 1
ATOM 665 O O . ALA A 1 85 ? 2.73 11.172 7.656 1 82.19 85 ALA A O 1
ATOM 666 N N . GLN A 1 86 ? 2.805 10.812 5.531 1 84.69 86 GLN A N 1
ATOM 667 C CA . GLN A 1 86 ? 2.381 9.422 5.699 1 84.69 86 GLN A CA 1
ATOM 668 C C . GLN A 1 86 ? 3.582 8.492 5.84 1 84.69 86 GLN A C 1
ATOM 670 O O . GLN A 1 86 ? 4.379 8.352 4.906 1 84.69 86 GLN A O 1
ATOM 675 N N . VAL A 1 87 ? 3.65 7.707 6.902 1 85.81 87 VAL A N 1
ATOM 676 C CA . VAL A 1 87 ? 4.906 7.031 7.211 1 85.81 87 VAL A CA 1
ATOM 677 C C . VAL A 1 87 ? 4.727 5.52 7.07 1 85.81 87 VAL A C 1
ATOM 679 O O . VAL A 1 87 ? 5.699 4.793 6.859 1 85.81 87 VAL A O 1
ATOM 682 N N . ASP A 1 88 ? 3.568 5.062 7.336 1 88.06 88 ASP A N 1
ATOM 683 C CA . ASP A 1 88 ? 3.34 3.625 7.23 1 88.06 88 ASP A CA 1
ATOM 684 C C . ASP A 1 88 ? 1.977 3.33 6.609 1 88.06 88 ASP A C 1
ATOM 686 O O . ASP A 1 88 ? 1.005 4.047 6.863 1 88.06 88 ASP A O 1
ATOM 690 N N . GLN A 1 89 ? 1.965 2.312 5.812 1 90.12 89 GLN A N 1
ATOM 691 C CA . GLN A 1 89 ? 0.73 1.813 5.215 1 90.12 89 GLN A CA 1
ATOM 692 C C . GLN A 1 89 ? 0.74 0.291 5.121 1 90.12 89 GLN A C 1
ATOM 694 O O . GLN A 1 89 ? 1.682 -0.296 4.582 1 90.12 89 GLN A O 1
ATOM 699 N N . GLN A 1 90 ? -0.289 -0.287 5.695 1 91.25 90 GLN A N 1
ATOM 700 C CA . GLN A 1 90 ? -0.442 -1.737 5.676 1 91.25 90 GLN A CA 1
ATOM 701 C C . GLN A 1 90 ? -1.814 -2.139 5.145 1 91.25 90 GLN A C 1
ATOM 703 O O . GLN A 1 90 ? -2.824 -1.521 5.484 1 91.25 90 GLN A O 1
ATOM 708 N N . PHE A 1 91 ? -1.786 -3.213 4.328 1 92 91 PHE A N 1
ATOM 709 C CA . PHE A 1 91 ? -3.025 -3.793 3.822 1 92 91 PHE A CA 1
ATOM 710 C C . PHE A 1 91 ? -3.035 -5.305 4.023 1 92 91 PHE A C 1
ATOM 712 O O . PHE A 1 91 ? -2.033 -5.977 3.775 1 92 91 PHE A O 1
ATOM 719 N N . THR A 1 92 ? -4.121 -5.773 4.508 1 92.44 92 THR A N 1
ATOM 720 C CA . THR A 1 92 ? -4.359 -7.211 4.586 1 92.44 92 THR A CA 1
ATOM 721 C C . THR A 1 92 ? -5.645 -7.59 3.859 1 92.44 92 THR A C 1
ATOM 723 O O . THR A 1 92 ? -6.734 -7.172 4.262 1 92.44 92 THR A O 1
ATOM 726 N N . MET A 1 93 ? -5.426 -8.367 2.799 1 91.81 93 MET A N 1
ATOM 727 C CA . MET A 1 93 ? -6.59 -8.852 2.062 1 91.81 93 MET A CA 1
ATOM 728 C C . MET A 1 93 ? -7.152 -10.117 2.701 1 91.81 93 MET A C 1
ATOM 730 O O . MET A 1 93 ? -6.426 -11.094 2.896 1 91.81 93 MET A O 1
ATOM 734 N N . LEU A 1 94 ? -8.438 -10.102 2.961 1 90.88 94 LEU A N 1
ATOM 735 C CA . LEU A 1 94 ? -9.055 -11.25 3.613 1 90.88 94 LEU A CA 1
ATOM 736 C C . LEU A 1 94 ? -9.812 -12.109 2.602 1 90.88 94 LEU A C 1
ATOM 738 O O . LEU A 1 94 ? -9.969 -13.312 2.801 1 90.88 94 LEU A O 1
ATOM 742 N N . ARG A 1 95 ? -10.281 -11.492 1.563 1 87.94 95 ARG A N 1
ATOM 743 C CA . ARG A 1 95 ? -10.922 -12.141 0.427 1 87.94 95 ARG A CA 1
ATOM 744 C C . ARG A 1 95 ? -10.688 -11.359 -0.858 1 87.94 95 ARG A C 1
ATOM 746 O O . ARG A 1 95 ? -10.508 -10.141 -0.822 1 87.94 95 ARG A O 1
ATOM 753 N N . PRO A 1 96 ? -10.633 -12.125 -1.992 1 88.88 96 PRO A N 1
ATOM 754 C CA . PRO A 1 96 ? -10.547 -11.375 -3.244 1 88.88 96 PRO A CA 1
ATOM 755 C C . PRO A 1 96 ? -11.719 -10.414 -3.441 1 88.88 96 PRO A C 1
ATOM 757 O O . PRO A 1 96 ? -12.852 -10.734 -3.076 1 88.88 96 PRO A O 1
ATOM 760 N N . ILE A 1 97 ? -11.406 -9.25 -3.904 1 92.94 97 ILE A N 1
ATOM 761 C CA . ILE A 1 97 ? -12.414 -8.258 -4.254 1 92.94 97 ILE A CA 1
ATOM 762 C C . ILE A 1 97 ? -12.586 -8.211 -5.773 1 92.94 97 ILE A C 1
ATOM 764 O O . ILE A 1 97 ? -11.602 -8.156 -6.516 1 92.94 97 ILE A O 1
ATOM 768 N N . LEU A 1 98 ? -13.852 -8.258 -6.219 1 94.62 98 LEU A N 1
ATOM 769 C CA . LEU A 1 98 ? -14.148 -8.398 -7.641 1 94.62 98 LEU A CA 1
ATOM 770 C C . LEU A 1 98 ? -14.906 -7.184 -8.164 1 94.62 98 LEU A C 1
ATOM 772 O O . LEU A 1 98 ? -15.539 -6.465 -7.395 1 94.62 98 LEU A O 1
ATOM 776 N N . THR A 1 99 ? -14.773 -7.066 -9.477 1 95.56 99 THR A N 1
ATOM 777 C CA . THR A 1 99 ? -15.625 -6.082 -10.133 1 95.56 99 THR A CA 1
ATOM 778 C C . THR A 1 99 ? -17.078 -6.258 -9.711 1 95.56 99 THR A C 1
ATOM 780 O O . THR A 1 99 ? -17.578 -7.383 -9.609 1 95.56 99 THR A O 1
ATOM 783 N N . GLY A 1 100 ? -17.719 -5.09 -9.406 1 95.25 100 GLY A N 1
ATOM 784 C CA . GLY A 1 100 ? -19.109 -5.117 -9.031 1 95.25 100 GLY A CA 1
ATOM 785 C C . GLY A 1 100 ? -19.328 -5.121 -7.531 1 95.25 100 GLY A C 1
ATOM 786 O O . GLY A 1 100 ? -20.438 -4.836 -7.055 1 95.25 100 GLY A O 1
ATOM 787 N N . ASP A 1 101 ? -18.312 -5.496 -6.777 1 95.5 101 ASP A N 1
ATOM 788 C CA . ASP A 1 101 ? -18.438 -5.383 -5.328 1 95.5 101 ASP A CA 1
ATOM 789 C C . ASP A 1 101 ? -18.781 -3.953 -4.918 1 95.5 101 ASP A C 1
ATOM 791 O O . ASP A 1 101 ? -18.234 -2.994 -5.461 1 95.5 101 ASP A O 1
ATOM 795 N N . VAL A 1 102 ? -19.75 -3.812 -4.039 1 97.31 102 VAL A N 1
ATOM 796 C CA . VAL A 1 102 ? -20.047 -2.547 -3.379 1 97.31 102 VAL A CA 1
ATOM 797 C C . VAL A 1 102 ? -19.375 -2.504 -2.008 1 97.31 102 VAL A C 1
ATOM 799 O O . VAL A 1 102 ? -19.703 -3.303 -1.127 1 97.31 102 VAL A O 1
ATOM 802 N N . LEU A 1 103 ? -18.438 -1.541 -1.875 1 97.12 103 LEU A N 1
ATOM 803 C CA . LEU A 1 103 ? -17.562 -1.549 -0.708 1 97.12 103 LEU A CA 1
ATOM 804 C C . LEU A 1 103 ? -17.922 -0.411 0.244 1 97.12 103 LEU A C 1
ATOM 806 O O . LEU A 1 103 ? -18.219 0.7 -0.196 1 97.12 103 LEU A O 1
ATOM 810 N N . HIS A 1 104 ? -17.891 -0.759 1.506 1 97.5 104 HIS A N 1
ATOM 811 C CA . HIS A 1 104 ? -18.016 0.183 2.611 1 97.5 104 HIS A CA 1
ATOM 812 C C . HIS A 1 104 ? -16.734 0.272 3.416 1 97.5 104 HIS A C 1
ATOM 814 O O . HIS A 1 104 ? -15.961 -0.691 3.473 1 97.5 104 HIS A O 1
ATOM 820 N N . CYS A 1 105 ? -16.5 1.423 3.996 1 97.69 105 CYS A N 1
ATOM 821 C CA . CYS A 1 105 ? -15.297 1.598 4.797 1 97.69 105 CYS A CA 1
ATOM 822 C C . CYS A 1 105 ? -15.625 2.158 6.172 1 97.69 105 CYS A C 1
ATOM 824 O O . CYS A 1 105 ? -16.297 3.186 6.285 1 97.69 105 CYS A O 1
ATOM 826 N N . GLU A 1 106 ? -15.25 1.473 7.18 1 97.88 106 GLU A N 1
ATOM 827 C CA . GLU A 1 106 ? -15.258 1.988 8.547 1 97.88 106 GLU A CA 1
ATOM 828 C C . GLU A 1 106 ? -13.859 2.387 8.992 1 97.88 106 GLU A C 1
ATOM 830 O O . GLU A 1 106 ? -12.906 1.619 8.836 1 97.88 106 GLU A O 1
ATOM 835 N N . VAL A 1 107 ? -13.781 3.592 9.531 1 97.5 107 VAL A N 1
ATOM 836 C CA . VAL A 1 107 ? -12.477 4.09 9.969 1 97.5 107 VAL A CA 1
ATOM 837 C C . VAL A 1 107 ? -12.422 4.137 11.492 1 97.5 107 VAL A C 1
ATOM 839 O O . VAL A 1 107 ? -13.359 4.621 12.141 1 97.5 107 VAL A O 1
ATOM 842 N N . HIS A 1 108 ? -11.352 3.611 12.039 1 97.81 108 HIS A N 1
ATOM 843 C CA . HIS A 1 108 ? -11.117 3.568 13.477 1 97.81 108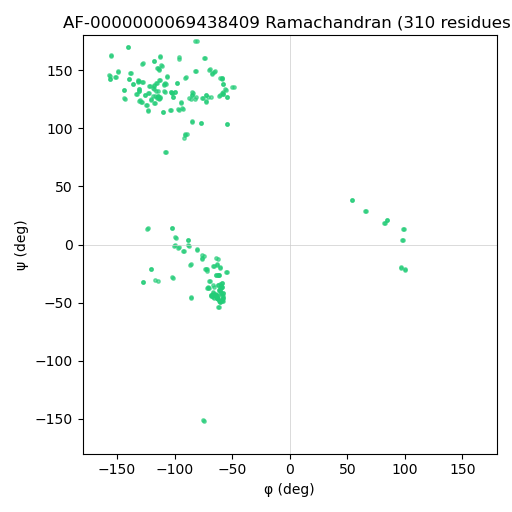 HIS A CA 1
ATOM 844 C C . HIS A 1 108 ? -9.891 4.391 13.859 1 97.81 108 HIS A C 1
ATOM 846 O O . HIS A 1 108 ? -8.859 4.324 13.188 1 97.81 108 HIS A O 1
ATOM 852 N N . MET A 1 109 ? -9.992 5.082 14.914 1 97.31 109 MET A N 1
ATOM 853 C CA . MET A 1 109 ? -8.797 5.664 15.516 1 97.31 109 MET A CA 1
ATOM 854 C C . MET A 1 109 ? -8 4.613 16.281 1 97.31 109 MET A C 1
ATOM 856 O O . MET A 1 109 ? -8.352 4.258 17.406 1 97.31 109 MET A O 1
ATOM 860 N N . HIS A 1 110 ? -7 4.273 15.672 1 96.44 110 HIS A N 1
ATOM 861 C CA . HIS A 1 110 ? -6.262 3.131 16.203 1 96.44 110 HIS A CA 1
ATOM 862 C C . HIS A 1 110 ? -5.27 3.568 17.281 1 96.44 110 HIS A C 1
ATOM 864 O O . HIS A 1 110 ? -5.145 2.916 18.312 1 96.44 110 HIS A O 1
ATOM 870 N N . ASP A 1 111 ? -4.539 4.629 17 1 95.56 111 ASP A N 1
ATOM 871 C CA . ASP A 1 111 ? -3.549 5.082 17.969 1 95.56 111 ASP A CA 1
ATOM 872 C C . ASP A 1 111 ? -3.23 6.562 17.781 1 95.56 111 ASP A C 1
ATOM 874 O O . ASP A 1 111 ? -3.277 7.074 16.656 1 95.56 111 ASP A O 1
ATOM 878 N N . ILE A 1 112 ? -2.975 7.254 18.875 1 94.31 112 ILE A N 1
ATOM 879 C CA . ILE A 1 112 ? -2.463 8.617 18.922 1 94.31 112 ILE A CA 1
ATOM 880 C C . ILE A 1 112 ? -1.311 8.711 19.906 1 94.31 112 ILE A C 1
ATOM 882 O O . ILE A 1 112 ? -1.454 8.32 21.078 1 94.31 112 ILE A O 1
ATOM 886 N N . ARG A 1 113 ? -0.305 9.281 19.359 1 92.88 113 ARG A N 1
ATOM 887 C CA . ARG A 1 113 ? 0.791 9.508 20.297 1 92.88 113 ARG A CA 1
ATOM 888 C C . ARG A 1 113 ? 1.672 10.664 19.844 1 92.88 113 ARG A C 1
ATOM 890 O O . ARG A 1 113 ? 1.561 11.125 18.719 1 92.88 113 ARG A O 1
ATOM 897 N N . THR A 1 114 ? 2.469 11.172 20.781 1 90.12 114 THR A N 1
ATOM 898 C CA . THR A 1 114 ? 3.443 12.211 20.484 1 90.12 114 THR A CA 1
ATOM 899 C C . THR A 1 114 ? 4.863 11.727 20.766 1 90.12 114 THR A C 1
ATOM 901 O O . THR A 1 114 ? 5.117 11.086 21.797 1 90.12 114 THR A O 1
ATOM 904 N N . ALA A 1 115 ? 5.652 11.922 19.734 1 86.88 115 ALA A N 1
ATOM 905 C CA . ALA A 1 115 ? 7.055 11.547 19.891 1 86.88 115 ALA A CA 1
ATOM 906 C C . ALA A 1 115 ? 7.973 12.516 19.156 1 86.88 115 ALA A C 1
ATOM 908 O O . ALA A 1 115 ? 7.73 12.844 18 1 86.88 115 ALA A O 1
ATOM 909 N N . PHE A 1 116 ? 9.039 12.945 19.906 1 85.56 116 PHE A N 1
ATOM 910 C CA . PHE A 1 116 ? 10.109 13.742 19.312 1 85.56 116 PHE A CA 1
ATOM 911 C C . PHE A 1 116 ? 9.539 14.969 18.609 1 85.56 116 PHE A C 1
ATOM 913 O O . PHE A 1 116 ? 9.898 15.25 17.453 1 85.56 116 PHE A O 1
ATOM 920 N N . GLY A 1 117 ? 8.555 15.562 19.156 1 86.69 117 GLY A N 1
ATOM 921 C CA . GLY A 1 117 ? 8.016 16.812 18.625 1 86.69 117 GLY A CA 1
ATOM 922 C C . GLY A 1 117 ? 7.051 16.609 17.484 1 86.69 117 GLY A C 1
ATOM 923 O O . GLY A 1 117 ? 6.848 17.516 16.672 1 86.69 117 GLY A O 1
ATOM 924 N N . ALA A 1 118 ? 6.527 15.422 17.344 1 89.81 118 ALA A N 1
ATOM 925 C CA . ALA A 1 118 ? 5.578 15.133 16.266 1 89.81 118 ALA A CA 1
ATOM 926 C C . ALA A 1 118 ? 4.352 14.398 16.812 1 89.81 118 ALA A C 1
ATOM 928 O O . ALA A 1 118 ? 4.457 13.602 17.734 1 89.81 118 ALA A O 1
ATOM 929 N N . ASP A 1 119 ? 3.234 14.789 16.25 1 92 119 ASP A N 1
ATOM 930 C CA . ASP A 1 119 ? 2.025 14 16.484 1 92 119 ASP A CA 1
ATOM 931 C C . ASP A 1 119 ? 1.938 12.836 15.5 1 92 119 ASP A C 1
ATOM 933 O O . ASP A 1 119 ? 2.117 13.023 14.289 1 92 119 ASP A O 1
ATOM 937 N N . ILE A 1 120 ? 1.68 11.672 16.047 1 93.06 120 ILE A N 1
ATOM 938 C CA . ILE A 1 120 ? 1.546 10.469 15.234 1 93.06 120 ILE A CA 1
ATOM 939 C C . ILE A 1 120 ? 0.132 9.906 15.375 1 93.06 120 ILE A C 1
ATOM 941 O O . ILE A 1 120 ? -0.322 9.617 16.484 1 93.06 120 ILE A O 1
ATOM 945 N N . VAL A 1 121 ? -0.537 9.797 14.266 1 94.38 121 VAL A N 1
ATOM 946 C CA . VAL A 1 121 ? -1.913 9.312 14.234 1 94.38 121 VAL A CA 1
ATOM 947 C C . VAL A 1 121 ? -2 8.055 13.367 1 94.38 121 VAL A C 1
ATOM 949 O O . VAL A 1 121 ? -1.576 8.07 12.211 1 94.38 121 VAL A O 1
ATOM 952 N N . THR A 1 122 ? -2.498 7.004 13.883 1 95.75 122 THR A N 1
ATOM 953 C CA . THR A 1 122 ? -2.732 5.781 13.125 1 95.75 122 THR A CA 1
ATOM 954 C C . THR A 1 122 ? -4.227 5.477 13.031 1 95.75 122 THR A C 1
ATOM 956 O O . THR A 1 122 ? -4.922 5.449 14.047 1 95.75 122 THR A O 1
ATOM 959 N N . THR A 1 123 ? -4.621 5.285 11.812 1 96.69 123 THR A N 1
ATOM 960 C CA . THR A 1 123 ? -6.004 4.875 11.594 1 96.69 123 THR A CA 1
ATOM 961 C C . THR A 1 123 ? -6.062 3.473 11 1 96.69 123 THR A C 1
ATOM 963 O O . THR A 1 123 ? -5.148 3.053 10.289 1 96.69 123 THR A O 1
ATOM 966 N N . LYS A 1 124 ? -7.16 2.803 11.297 1 96.88 124 LYS A N 1
ATOM 967 C CA . LYS A 1 124 ? -7.48 1.504 10.711 1 96.88 124 LYS A CA 1
ATOM 968 C C . LYS A 1 124 ? -8.727 1.587 9.844 1 96.88 124 LYS A C 1
ATOM 970 O O . LYS A 1 124 ? -9.766 2.08 10.281 1 96.88 124 LYS A O 1
ATOM 975 N N . ASN A 1 125 ? -8.617 1.175 8.672 1 96.88 125 ASN A N 1
ATOM 976 C CA . ASN A 1 125 ? -9.758 1.043 7.77 1 96.88 125 ASN A CA 1
ATOM 977 C C . ASN A 1 125 ? -10.227 -0.405 7.668 1 96.88 125 ASN A C 1
ATOM 979 O O . ASN A 1 125 ? -9.43 -1.306 7.406 1 96.88 125 ASN A O 1
ATOM 983 N N . VAL A 1 126 ? -11.492 -0.59 7.906 1 97.31 126 VAL A N 1
ATOM 984 C CA . VAL A 1 126 ? -12.133 -1.884 7.691 1 97.31 126 VAL A CA 1
ATOM 985 C C . VAL A 1 126 ? -13.078 -1.804 6.496 1 97.31 126 VAL A C 1
ATOM 987 O O . VAL A 1 126 ? -14.094 -1.104 6.547 1 97.31 126 VAL A O 1
ATOM 990 N N . ILE A 1 127 ? -12.719 -2.529 5.477 1 96.94 127 ILE A N 1
ATOM 991 C CA . ILE A 1 127 ? -13.516 -2.504 4.254 1 96.94 127 ILE A CA 1
ATOM 992 C C . ILE A 1 127 ? -14.43 -3.727 4.207 1 96.94 127 ILE A C 1
ATOM 994 O O . ILE A 1 127 ? -13.977 -4.852 4.441 1 96.94 127 ILE A O 1
ATOM 998 N N . THR A 1 128 ? -15.672 -3.502 3.934 1 97.19 128 THR A N 1
ATOM 999 C CA . THR A 1 128 ? -16.656 -4.57 3.85 1 97.19 128 THR A CA 1
ATOM 1000 C C . THR A 1 128 ? -17.438 -4.496 2.535 1 97.19 128 THR A C 1
ATOM 1002 O O . THR A 1 128 ? -17.516 -3.43 1.919 1 97.19 128 THR A O 1
ATOM 1005 N N . THR A 1 129 ? -17.969 -5.672 2.125 1 96.56 129 THR A N 1
ATOM 1006 C CA . THR A 1 129 ? -18.922 -5.699 1.016 1 96.56 129 THR A CA 1
ATOM 1007 C C . THR A 1 129 ? -20.312 -5.324 1.491 1 96.56 129 THR A C 1
ATOM 1009 O O . THR A 1 129 ? -20.547 -5.121 2.688 1 96.56 129 THR A O 1
ATOM 1012 N N . ASP A 1 130 ? -21.172 -5.234 0.544 1 95.56 130 ASP A N 1
ATOM 1013 C CA . ASP A 1 130 ? -22.531 -4.812 0.841 1 95.56 130 ASP A CA 1
ATOM 1014 C C . ASP A 1 130 ? -23.234 -5.816 1.754 1 95.56 130 ASP A C 1
ATOM 1016 O O . ASP A 1 130 ? -24.125 -5.449 2.521 1 95.56 130 ASP A O 1
ATOM 1020 N N . ASP A 1 131 ? -22.812 -7.047 1.715 1 95.12 131 ASP A N 1
ATOM 1021 C CA . ASP A 1 131 ? -23.438 -8.078 2.541 1 95.12 131 ASP A CA 1
ATOM 1022 C C . ASP A 1 131 ? -22.781 -8.141 3.92 1 95.12 131 ASP A C 1
ATOM 1024 O O . ASP A 1 131 ? -23.125 -9 4.734 1 95.12 131 ASP A O 1
ATOM 1028 N N . GLY A 1 132 ? -21.812 -7.332 4.109 1 94.81 132 GLY A N 1
ATOM 1029 C CA . GLY A 1 132 ? -21.219 -7.215 5.438 1 94.81 132 GLY A CA 1
ATOM 1030 C C . GLY A 1 132 ? -19.969 -8.039 5.609 1 94.81 132 GLY A C 1
ATOM 1031 O O . GLY A 1 132 ? -19.375 -8.062 6.691 1 94.81 132 GLY A O 1
ATOM 1032 N N . THR A 1 133 ? -19.516 -8.68 4.551 1 96.19 133 THR A N 1
ATOM 1033 C CA . THR A 1 133 ? -18.297 -9.484 4.629 1 96.19 133 THR A CA 1
ATOM 1034 C C . THR A 1 133 ? -17.062 -8.586 4.652 1 96.19 133 THR A C 1
ATOM 1036 O O . THR A 1 133 ? -16.891 -7.73 3.783 1 96.19 133 THR A O 1
ATOM 1039 N N . VAL A 1 134 ? -16.203 -8.781 5.676 1 96.62 134 VAL A N 1
ATOM 1040 C CA . VAL A 1 134 ? -14.945 -8.031 5.746 1 96.62 134 VAL A CA 1
ATOM 1041 C C . VAL A 1 134 ? -13.969 -8.555 4.691 1 96.62 134 VAL A C 1
ATOM 1043 O O . VAL A 1 134 ? -13.703 -9.75 4.621 1 96.62 134 VAL A O 1
ATOM 1046 N N . VAL A 1 135 ? -13.414 -7.613 3.891 1 95.06 135 VAL A N 1
ATOM 1047 C CA . VAL A 1 135 ? -12.602 -8.07 2.771 1 95.06 135 VAL A CA 1
ATOM 1048 C C . VAL A 1 135 ? -11.18 -7.523 2.904 1 95.06 135 VAL A C 1
ATOM 1050 O O . VAL A 1 135 ? -10.25 -8.047 2.293 1 95.06 135 VAL A O 1
ATOM 1053 N N . GLN A 1 136 ? -11 -6.445 3.672 1 95.06 136 GLN A N 1
ATOM 1054 C CA . GLN A 1 136 ? -9.656 -5.902 3.828 1 95.06 136 GLN A CA 1
ATOM 1055 C C . GLN A 1 136 ? -9.523 -5.109 5.129 1 95.06 136 GLN A C 1
ATOM 1057 O O . GLN A 1 136 ? -10.438 -4.371 5.5 1 95.06 136 GLN A O 1
ATOM 1062 N N . HIS A 1 137 ? -8.352 -5.23 5.766 1 95.81 137 HIS A N 1
ATOM 1063 C CA . HIS A 1 137 ? -7.891 -4.316 6.805 1 95.81 137 HIS A CA 1
ATOM 1064 C C . HIS A 1 137 ? -6.73 -3.461 6.305 1 95.81 137 HIS A C 1
ATOM 1066 O O . HIS A 1 137 ? -5.836 -3.959 5.617 1 95.81 137 HIS A O 1
ATOM 1072 N N . GLY A 1 138 ? -6.84 -2.217 6.68 1 94.12 138 GLY A N 1
ATOM 1073 C CA . GLY A 1 138 ? -5.75 -1.312 6.348 1 94.12 138 GLY A CA 1
ATOM 1074 C C . GLY A 1 138 ? -5.355 -0.402 7.496 1 94.12 138 GLY A C 1
ATOM 1075 O O . GLY A 1 138 ? -6.219 0.101 8.219 1 94.12 138 GLY A O 1
ATOM 1076 N N . TYR A 1 139 ? -4.07 -0.226 7.676 1 94.81 139 TYR A N 1
ATOM 1077 C CA . TYR A 1 139 ? -3.559 0.728 8.656 1 94.81 139 TYR A CA 1
ATOM 1078 C C . TYR A 1 139 ? -2.752 1.826 7.973 1 94.81 139 TYR A C 1
ATOM 1080 O O . TYR A 1 139 ? -1.985 1.557 7.043 1 94.81 139 TYR A O 1
ATOM 1088 N N . THR A 1 140 ? -2.971 2.996 8.383 1 93.31 140 THR A N 1
ATOM 1089 C CA . THR A 1 140 ? -2.195 4.137 7.902 1 93.31 140 THR A CA 1
ATOM 1090 C C . THR A 1 140 ? -1.693 4.977 9.078 1 93.31 140 THR A C 1
ATOM 1092 O O . THR A 1 140 ? -2.463 5.32 9.977 1 93.31 140 THR A O 1
ATOM 1095 N N . THR A 1 141 ? -0.474 5.297 9.07 1 93.25 141 THR A N 1
ATOM 1096 C CA . THR A 1 141 ? 0.136 6.152 10.078 1 93.25 141 THR A CA 1
ATOM 1097 C C . THR A 1 141 ? 0.562 7.488 9.477 1 93.25 141 THR A C 1
ATOM 1099 O O . THR A 1 141 ? 1.31 7.52 8.492 1 93.25 141 THR A O 1
ATOM 1102 N N . LEU A 1 142 ? 0.12 8.539 10.062 1 91.19 142 LEU A N 1
ATOM 1103 C CA . LEU A 1 142 ? 0.466 9.906 9.68 1 91.19 142 LEU A CA 1
ATOM 1104 C C . LEU A 1 142 ? 1.295 10.578 10.766 1 91.19 142 LEU A C 1
ATOM 1106 O O . LEU A 1 142 ? 1.022 10.406 11.961 1 91.19 142 LEU A O 1
ATOM 1110 N N . MET A 1 143 ? 2.178 11.297 10.344 1 90.56 143 MET A N 1
ATOM 1111 C CA . MET A 1 143 ? 3.018 12.07 11.258 1 90.56 143 MET A CA 1
ATOM 1112 C C . MET A 1 143 ? 2.951 13.555 10.922 1 90.56 143 MET A C 1
ATOM 1114 O O . MET A 1 143 ? 3.105 13.945 9.766 1 90.56 143 MET A O 1
ATOM 1118 N N . GLY A 1 144 ? 2.699 14.367 11.984 1 89.19 144 GLY A N 1
ATOM 1119 C CA . GLY A 1 144 ? 2.648 15.812 11.836 1 89.19 144 GLY A CA 1
ATOM 1120 C C . GLY A 1 144 ? 3.467 16.547 12.883 1 89.19 144 GLY A C 1
ATOM 1121 O O . GLY A 1 144 ? 3.465 16.172 14.055 1 89.19 144 GLY A O 1
ATOM 1122 N N . HIS A 1 145 ? 4.121 17.578 12.453 1 85 145 HIS A N 1
ATOM 1123 C CA . HIS A 1 145 ? 4.898 18.391 13.375 1 85 145 HIS A CA 1
ATOM 1124 C C . HIS A 1 145 ? 3.992 19.125 14.352 1 85 145 HIS A C 1
ATOM 1126 O O . HIS A 1 145 ? 2.875 19.516 14.008 1 85 145 HIS A O 1
ATOM 1132 N N . THR A 1 146 ? 4.434 19.375 15.633 1 83.5 146 THR A N 1
ATOM 1133 C CA . THR A 1 146 ? 3.623 19.984 16.672 1 83.5 146 THR A CA 1
ATOM 1134 C C . THR A 1 146 ? 3.973 21.469 16.828 1 83.5 146 THR A C 1
ATOM 1136 O O . THR A 1 146 ? 3.305 22.203 17.562 1 83.5 146 THR A O 1
ATOM 1139 N N . GLY A 1 147 ? 4.84 22.047 16.172 1 79.06 147 GLY A N 1
ATOM 1140 C CA . GLY A 1 147 ? 5.328 23.406 16.375 1 79.06 147 GLY A CA 1
ATOM 1141 C C . GLY A 1 147 ? 4.359 24.469 15.891 1 79.06 147 GLY A C 1
ATOM 1142 O O . GLY A 1 147 ? 3.145 24.312 16.016 1 79.06 147 GLY A O 1
ATOM 1143 N N . ASP A 1 148 ? 4.746 25.641 15.461 1 75.69 148 ASP A N 1
ATOM 1144 C CA . ASP A 1 148 ? 3.934 26.812 15.141 1 75.69 148 ASP A CA 1
ATOM 1145 C C . ASP A 1 148 ? 2.91 26.484 14.055 1 75.69 148 ASP A C 1
ATOM 1147 O O . ASP A 1 148 ? 1.746 26.875 14.156 1 75.69 148 ASP A O 1
ATOM 1151 N N . GLU A 1 149 ? 3.244 25.828 13.078 1 80.56 149 GLU A N 1
ATOM 1152 C CA . GLU A 1 149 ? 2.365 25.328 12.031 1 80.56 149 GLU A CA 1
ATOM 1153 C C . GLU A 1 149 ? 2.201 23.812 12.133 1 80.56 149 GLU A C 1
ATOM 1155 O O . GLU A 1 149 ? 2.818 23.062 11.367 1 80.56 149 GLU A O 1
ATOM 1160 N N . PRO A 1 150 ? 1.266 23.516 13.133 1 82.25 150 PRO A N 1
ATOM 1161 C CA . PRO A 1 150 ? 1.184 22.078 13.414 1 82.25 150 PRO A CA 1
ATOM 1162 C C . PRO A 1 150 ? 0.546 21.281 12.266 1 82.25 150 PRO A C 1
ATOM 1164 O O . PRO A 1 150 ? -0.264 21.828 11.516 1 82.25 150 PRO A O 1
ATOM 1167 N N . GLY A 1 151 ? 0.948 20.047 12.125 1 84.12 151 GLY A N 1
ATOM 1168 C CA . GLY A 1 151 ? 0.37 19.156 11.125 1 84.12 151 GLY A CA 1
ATOM 1169 C C . GLY A 1 151 ? -1.084 18.828 11.398 1 84.12 151 GLY A C 1
ATOM 1170 O O . GLY A 1 151 ? -1.897 18.766 10.469 1 84.12 151 GLY A O 1
ATOM 1171 N N . PHE A 1 152 ? -1.386 18.703 12.672 1 87.94 152 PHE A N 1
ATOM 1172 C CA . PHE A 1 152 ? -2.746 18.406 13.109 1 87.94 152 PHE A CA 1
ATOM 1173 C C . PHE A 1 152 ? -3.266 19.484 14.039 1 87.94 152 PHE A C 1
ATOM 1175 O O . PHE A 1 152 ? -2.523 20 14.883 1 87.94 152 PHE A O 1
ATOM 1182 N N . THR A 1 153 ? -4.457 19.828 13.789 1 86.56 153 THR A N 1
ATOM 1183 C CA . THR A 1 153 ? -5.117 20.766 14.695 1 86.56 153 THR A CA 1
ATOM 1184 C C . THR A 1 153 ? -6.488 20.25 15.102 1 86.56 153 THR A C 1
ATOM 1186 O O . THR A 1 153 ? -7.27 19.812 14.258 1 86.56 153 THR A O 1
ATOM 1189 N N . GLN A 1 154 ? -6.645 20.141 16.391 1 83.62 154 GLN A N 1
ATOM 1190 C CA . GLN A 1 154 ? -7.957 19.703 16.859 1 83.62 154 GLN A CA 1
ATOM 1191 C C . GLN A 1 154 ? -8.844 20.906 17.172 1 83.62 154 GLN A C 1
ATOM 1193 O O . GLN A 1 154 ? -8.445 21.797 17.922 1 83.62 154 GLN A O 1
ATOM 1198 N N . THR A 1 155 ? -9.977 20.938 16.359 1 73.69 155 THR A N 1
ATOM 1199 C CA . THR A 1 155 ? -10.906 22.031 16.609 1 73.69 155 THR A CA 1
ATOM 1200 C C . THR A 1 155 ? -11.969 21.609 17.625 1 73.69 155 THR A C 1
ATOM 1202 O O . THR A 1 155 ? -12.484 20.484 17.578 1 73.69 155 THR A O 1
ATOM 1205 N N . HIS A 1 156 ? -11.844 21.859 18.859 1 59.38 156 HIS A N 1
ATOM 1206 C CA . HIS A 1 156 ? -12.852 21.562 19.875 1 59.38 156 HIS A CA 1
ATOM 1207 C C . HIS A 1 156 ? -14.195 22.188 19.5 1 59.38 156 HIS A C 1
ATOM 1209 O O . HIS A 1 156 ? -14.25 23.344 19.078 1 59.38 156 HIS A O 1
ATOM 1215 N N . SER A 1 157 ? -15.109 21.375 19.031 1 45.5 157 SER A N 1
ATOM 1216 C CA . SER A 1 157 ? -16.438 21.953 19.172 1 45.5 157 SER A CA 1
ATOM 1217 C C . SER A 1 157 ? -16.844 22.016 20.641 1 45.5 157 SER A C 1
ATOM 1219 O O . SER A 1 157 ? -16.406 21.203 21.453 1 45.5 157 SER A O 1
ATOM 1221 N N . MET B 1 1 ? 7.414 -28.781 -6.961 1 67.69 1 MET B N 1
ATOM 1222 C CA . MET B 1 1 ? 8.008 -29.062 -5.656 1 67.69 1 MET B CA 1
ATOM 1223 C C . MET B 1 1 ? 7.789 -27.875 -4.707 1 67.69 1 MET B C 1
ATOM 1225 O O . MET B 1 1 ? 7.672 -26.734 -5.145 1 67.69 1 MET B O 1
ATOM 1229 N N . PRO B 1 2 ? 7.629 -28.25 -3.383 1 76.06 2 PRO B N 1
ATOM 1230 C CA . PRO B 1 2 ? 7.496 -27.172 -2.408 1 76.06 2 PRO B CA 1
ATOM 1231 C C . PRO B 1 2 ? 8.703 -26.234 -2.393 1 76.06 2 PRO B C 1
ATOM 1233 O O . PRO B 1 2 ? 9.812 -26.656 -2.723 1 76.06 2 PRO B O 1
ATOM 1236 N N . ILE B 1 3 ? 8.492 -24.984 -2.221 1 84.94 3 ILE B N 1
ATOM 1237 C CA . ILE B 1 3 ? 9.578 -24.016 -2.135 1 84.94 3 ILE B CA 1
ATOM 1238 C C . ILE B 1 3 ? 10.477 -24.359 -0.948 1 84.94 3 ILE B C 1
ATOM 1240 O O . ILE B 1 3 ? 9.992 -24.594 0.157 1 84.94 3 ILE B O 1
ATOM 1244 N N . SER B 1 4 ? 11.695 -24.453 -1.11 1 86.06 4 SER B N 1
ATOM 1245 C CA . SER B 1 4 ? 12.664 -24.828 -0.089 1 86.06 4 SER B CA 1
ATOM 1246 C C . SER B 1 4 ? 12.828 -23.719 0.949 1 86.06 4 SER B C 1
ATOM 1248 O O . SER B 1 4 ? 13.102 -22.578 0.601 1 86.06 4 SER B O 1
ATOM 1250 N N . PRO B 1 5 ? 12.672 -24.062 2.225 1 87.25 5 PRO B N 1
ATOM 1251 C CA . PRO B 1 5 ? 12.914 -23.078 3.279 1 87.25 5 PRO B CA 1
ATOM 1252 C C . PRO B 1 5 ? 14.359 -22.578 3.312 1 87.25 5 PRO B C 1
ATOM 1254 O O . PRO B 1 5 ? 14.656 -21.578 3.967 1 87.25 5 PRO B O 1
ATOM 1257 N N . ASP B 1 6 ? 15.211 -23.234 2.609 1 89.38 6 ASP B N 1
ATOM 1258 C CA . ASP B 1 6 ? 16.609 -22.844 2.582 1 89.38 6 ASP B CA 1
ATOM 1259 C C . ASP B 1 6 ? 16.797 -21.484 1.92 1 89.38 6 ASP B C 1
ATOM 1261 O O . ASP B 1 6 ? 17.859 -20.859 2.064 1 89.38 6 ASP B O 1
ATOM 1265 N N . LEU B 1 7 ? 15.844 -21.109 1.215 1 92.62 7 LEU B N 1
ATOM 1266 C CA . LEU B 1 7 ? 15.914 -19.828 0.515 1 92.62 7 LEU B CA 1
ATOM 1267 C C . LEU B 1 7 ? 15.766 -18.672 1.489 1 92.62 7 LEU B C 1
ATOM 1269 O O . LEU B 1 7 ? 16.094 -17.531 1.157 1 92.62 7 LEU B O 1
ATOM 1273 N N . ILE B 1 8 ? 15.172 -18.969 2.686 1 93.75 8 ILE B N 1
ATOM 1274 C CA . ILE B 1 8 ? 14.969 -17.906 3.662 1 93.75 8 ILE B CA 1
ATOM 1275 C C . ILE B 1 8 ? 16.312 -17.266 4.012 1 93.75 8 ILE B C 1
ATOM 1277 O O . ILE B 1 8 ? 17.297 -17.953 4.258 1 93.75 8 ILE B O 1
ATOM 1281 N N . GLY B 1 9 ? 16.375 -15.938 3.943 1 93.38 9 GLY B N 1
ATOM 1282 C CA . GLY B 1 9 ? 17.594 -15.219 4.262 1 93.38 9 GLY B CA 1
ATOM 1283 C C . GLY B 1 9 ? 18.375 -14.797 3.033 1 93.38 9 GLY B C 1
ATOM 1284 O O . GLY B 1 9 ? 19.25 -13.93 3.113 1 93.38 9 GLY B O 1
ATOM 1285 N N . THR B 1 10 ? 18.141 -15.469 1.926 1 94.25 10 THR B N 1
ATOM 1286 C CA . THR B 1 10 ? 18.781 -15.047 0.683 1 94.25 10 THR B CA 1
ATOM 1287 C C . THR B 1 10 ? 18.281 -13.672 0.258 1 94.25 10 THR B C 1
ATOM 1289 O O . THR 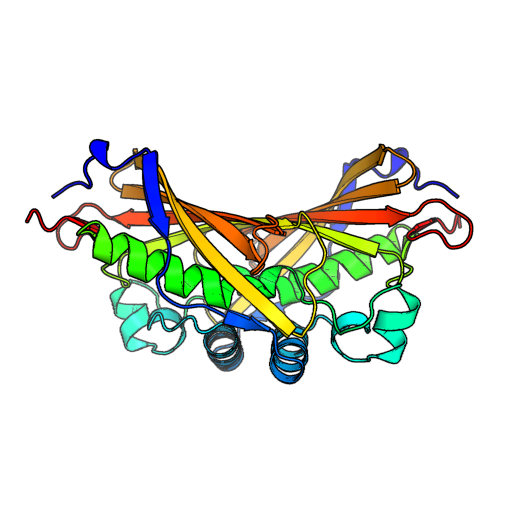B 1 10 ? 17.172 -13.273 0.616 1 94.25 10 THR B O 1
ATOM 1292 N N . HIS B 1 11 ? 19.125 -12.938 -0.39 1 96.19 11 HIS B N 1
ATOM 1293 C CA . HIS B 1 11 ? 18.766 -11.617 -0.902 1 96.19 11 HIS B CA 1
ATOM 1294 C C . HIS B 1 11 ? 19.594 -11.266 -2.139 1 96.19 11 HIS B C 1
ATOM 1296 O O . HIS B 1 11 ? 20.734 -11.711 -2.277 1 96.19 11 HIS B O 1
ATOM 1302 N N . HIS B 1 12 ? 18.938 -10.586 -3.016 1 96.5 12 HIS B N 1
ATOM 1303 C CA . HIS B 1 12 ? 19.578 -10.133 -4.238 1 96.5 12 HIS B CA 1
ATOM 1304 C C . HIS B 1 12 ? 19.172 -8.703 -4.582 1 96.5 12 HIS B C 1
ATOM 1306 O O . HIS B 1 12 ? 18.031 -8.305 -4.316 1 96.5 12 HIS B O 1
ATOM 1312 N N . ARG B 1 13 ? 20.094 -8.031 -5.168 1 96.06 13 ARG B N 1
ATOM 1313 C CA . ARG B 1 13 ? 19.797 -6.684 -5.645 1 96.06 13 ARG B CA 1
ATOM 1314 C C . ARG B 1 13 ? 19.219 -6.719 -7.051 1 96.06 13 ARG B C 1
ATOM 1316 O O . ARG B 1 13 ? 19.75 -7.383 -7.938 1 96.06 13 ARG B O 1
ATOM 1323 N N . TYR B 1 14 ? 18.031 -6.066 -7.184 1 96.88 14 TYR B N 1
ATOM 1324 C CA . TYR B 1 14 ? 17.469 -5.887 -8.523 1 96.88 14 TYR B CA 1
ATOM 1325 C C . TYR B 1 14 ? 18.438 -5.121 -9.414 1 96.88 14 TYR B C 1
ATOM 1327 O O . TYR B 1 14 ? 19 -4.098 -9.008 1 96.88 14 TYR B O 1
ATOM 1335 N N . PRO B 1 15 ? 18.672 -5.656 -10.594 1 95.38 15 PRO B N 1
ATOM 1336 C CA . PRO B 1 15 ? 19.75 -5.09 -11.406 1 95.38 15 PRO B CA 1
ATOM 1337 C C . PRO B 1 15 ? 19.406 -3.713 -11.977 1 95.38 15 PRO B C 1
ATOM 1339 O O . PRO B 1 15 ? 20.312 -2.93 -12.289 1 95.38 15 PRO B O 1
ATOM 1342 N N . SER B 1 16 ? 18.219 -3.369 -12.078 1 94.75 16 SER B N 1
ATOM 1343 C CA . SER B 1 16 ? 17.812 -2.086 -12.648 1 94.75 16 SER B CA 1
ATOM 1344 C C . SER B 1 16 ? 17.562 -1.05 -11.562 1 94.75 16 SER B C 1
ATOM 1346 O O . SER B 1 16 ? 17.484 -1.39 -10.383 1 94.75 16 SER B O 1
ATOM 1348 N N . THR B 1 17 ? 17.609 0.224 -11.992 1 95.69 17 THR B N 1
ATOM 1349 C CA . THR B 1 17 ? 17.266 1.345 -11.125 1 95.69 17 THR B CA 1
ATOM 1350 C C . THR B 1 17 ? 15.984 2.018 -11.602 1 95.69 17 THR B C 1
ATOM 1352 O O . THR B 1 17 ? 15.484 1.718 -12.688 1 95.69 17 THR B O 1
ATOM 1355 N N . TYR B 1 18 ? 15.406 2.791 -10.688 1 95.62 18 TYR B N 1
ATOM 1356 C CA . TYR B 1 18 ? 14.219 3.568 -11.016 1 95.62 18 TYR B CA 1
ATOM 1357 C C . TYR B 1 18 ? 14.43 5.047 -10.711 1 95.62 18 TYR B C 1
ATOM 1359 O O . TYR B 1 18 ? 14.758 5.41 -9.578 1 95.62 18 TYR B O 1
ATOM 1367 N N . VAL B 1 19 ? 14.32 5.883 -11.719 1 96.56 19 VAL B N 1
ATOM 1368 C CA . VAL B 1 19 ? 14.43 7.324 -11.516 1 96.56 19 VAL B CA 1
ATOM 1369 C C . VAL B 1 19 ? 13.047 7.934 -11.328 1 96.56 19 VAL B C 1
ATOM 1371 O O . VAL B 1 19 ? 12.18 7.785 -12.195 1 96.56 19 VAL B O 1
ATOM 1374 N N . VAL B 1 20 ? 12.859 8.586 -10.203 1 95.62 20 VAL B N 1
ATOM 1375 C CA . VAL B 1 20 ? 11.555 9.164 -9.875 1 95.62 20 VAL B CA 1
ATOM 1376 C C . VAL B 1 20 ? 11.305 10.391 -10.742 1 95.62 20 VAL B C 1
ATOM 1378 O O . VAL B 1 20 ? 12.07 11.359 -10.711 1 95.62 20 VAL B O 1
ATOM 1381 N N . GLY B 1 21 ? 10.188 10.352 -11.469 1 95.75 21 GLY B N 1
ATOM 1382 C CA . GLY B 1 21 ? 9.828 11.469 -12.32 1 95.75 21 GLY B CA 1
ATOM 1383 C C . GLY B 1 21 ? 8.594 12.211 -11.844 1 95.75 21 GLY B C 1
ATOM 1384 O O . GLY B 1 21 ? 7.676 11.602 -11.297 1 95.75 21 GLY B O 1
ATOM 1385 N N . ARG B 1 22 ? 8.539 13.492 -12.234 1 94.75 22 ARG B N 1
ATOM 1386 C CA . ARG B 1 22 ? 7.445 14.359 -11.797 1 94.75 22 ARG B CA 1
ATOM 1387 C C . ARG B 1 22 ? 6.121 13.898 -12.391 1 94.75 22 ARG B C 1
ATOM 1389 O O . ARG B 1 22 ? 5.125 13.773 -11.68 1 94.75 22 ARG B O 1
ATOM 1396 N N . GLU B 1 23 ? 6.145 13.594 -13.641 1 94.88 23 GLU B N 1
ATOM 1397 C CA . GLU B 1 23 ? 4.883 13.281 -14.305 1 94.88 23 GLU B CA 1
ATOM 1398 C C . GLU B 1 23 ? 4.328 11.945 -13.82 1 94.88 23 GLU B C 1
ATOM 1400 O O . GLU B 1 23 ? 3.111 11.766 -13.734 1 94.88 23 GLU B O 1
ATOM 1405 N N . LYS B 1 24 ? 5.156 11.047 -13.469 1 92.5 24 LYS B N 1
ATOM 1406 C CA . LYS B 1 24 ? 4.684 9.773 -12.938 1 92.5 24 LYS B CA 1
ATOM 1407 C C . LYS B 1 24 ? 4.09 9.953 -11.539 1 92.5 24 LYS B C 1
ATOM 1409 O O . LYS B 1 24 ? 3.104 9.297 -11.188 1 92.5 24 LYS B O 1
ATOM 1414 N N . ILE B 1 25 ? 4.684 10.836 -10.75 1 94.06 25 ILE B N 1
ATOM 1415 C CA . ILE B 1 25 ? 4.125 11.141 -9.438 1 94.06 25 ILE B CA 1
ATOM 1416 C C . ILE B 1 25 ? 2.693 11.656 -9.602 1 94.06 25 ILE B C 1
ATOM 1418 O O . ILE B 1 25 ? 1.777 11.172 -8.93 1 94.06 25 ILE B O 1
ATOM 1422 N N . ARG B 1 26 ? 2.484 12.586 -10.492 1 93.56 26 ARG B N 1
ATOM 1423 C CA . ARG B 1 26 ? 1.168 13.18 -10.703 1 93.56 26 ARG B CA 1
ATOM 1424 C C . ARG B 1 26 ? 0.174 12.141 -11.211 1 93.56 26 ARG B C 1
ATOM 1426 O O . ARG B 1 26 ? -0.961 12.078 -10.734 1 93.56 26 ARG B O 1
ATOM 1433 N N . GLU B 1 27 ? 0.708 11.359 -12.141 1 91.56 27 GLU B N 1
ATOM 1434 C CA . GLU B 1 27 ? -0.141 10.336 -12.742 1 91.56 27 GLU B CA 1
ATOM 1435 C C . GLU B 1 27 ? -0.637 9.344 -11.695 1 91.56 27 GLU B C 1
ATOM 1437 O O . GLU B 1 27 ? -1.835 9.062 -11.617 1 91.56 27 GLU B O 1
ATOM 1442 N N . LEU B 1 28 ? 0.247 8.852 -10.898 1 90.69 28 LEU B N 1
ATOM 1443 C CA . LEU B 1 28 ? -0.111 7.852 -9.898 1 90.69 28 LEU B CA 1
ATOM 1444 C C . LEU B 1 28 ? -0.987 8.461 -8.812 1 90.69 28 LEU B C 1
ATOM 1446 O O . LEU B 1 28 ? -1.961 7.84 -8.375 1 90.69 28 LEU B O 1
ATOM 1450 N N . SER B 1 29 ? -0.607 9.633 -8.383 1 90.94 29 SER B N 1
ATOM 1451 C CA . SER B 1 29 ? -1.409 10.297 -7.359 1 90.94 29 SER B CA 1
ATOM 1452 C C . SER B 1 29 ? -2.848 10.492 -7.824 1 90.94 29 SER B C 1
ATOM 1454 O O . SER B 1 29 ? -3.791 10.227 -7.078 1 90.94 29 SER B O 1
ATOM 1456 N N . LEU B 1 30 ? -3.01 10.867 -9.023 1 88.19 30 LEU B N 1
ATOM 1457 C CA . LEU B 1 30 ? -4.344 11.078 -9.578 1 88.19 30 LEU B CA 1
ATOM 1458 C C . LEU B 1 30 ? -5.098 9.758 -9.688 1 88.19 30 LEU B C 1
ATOM 1460 O O . LEU B 1 30 ? -6.293 9.688 -9.383 1 88.19 30 LEU B O 1
ATOM 1464 N N . ALA B 1 31 ? -4.406 8.805 -10.133 1 85.69 31 ALA B N 1
ATOM 1465 C CA . ALA B 1 31 ? -5.016 7.492 -10.312 1 85.69 31 ALA B CA 1
ATOM 1466 C C . ALA B 1 31 ? -5.578 6.965 -8.992 1 85.69 31 ALA B C 1
ATOM 1468 O O . ALA B 1 31 ? -6.633 6.328 -8.969 1 85.69 31 ALA B O 1
ATOM 1469 N N . ILE B 1 32 ? -4.91 7.215 -7.867 1 85.75 32 ILE B N 1
ATOM 1470 C CA . ILE B 1 32 ? -5.355 6.66 -6.594 1 85.75 32 ILE B CA 1
ATOM 1471 C C . ILE B 1 32 ? -6.141 7.719 -5.82 1 85.75 32 ILE B C 1
ATOM 1473 O O . ILE B 1 32 ? -6.387 7.562 -4.621 1 85.75 32 ILE B O 1
ATOM 1477 N N . GLN B 1 33 ? -6.379 8.867 -6.457 1 84.12 33 GLN B N 1
ATOM 1478 C CA . GLN B 1 33 ? -7.203 9.953 -5.934 1 84.12 33 GLN B CA 1
ATOM 1479 C C . GLN B 1 33 ? -6.57 10.578 -4.691 1 84.12 33 GLN B C 1
ATOM 1481 O O . GLN B 1 33 ? -7.273 10.93 -3.742 1 84.12 33 GLN B O 1
ATOM 1486 N N . ASN B 1 34 ? -5.281 10.516 -4.656 1 85.88 34 ASN B N 1
ATOM 1487 C CA . ASN B 1 34 ? -4.52 11.289 -3.682 1 85.88 34 ASN B CA 1
ATOM 1488 C C . ASN B 1 34 ? -4.258 12.711 -4.172 1 85.88 34 ASN B C 1
ATOM 1490 O O . ASN B 1 34 ? -3.354 12.938 -4.977 1 85.88 34 ASN B O 1
ATOM 1494 N N . HIS B 1 35 ? -4.988 13.617 -3.572 1 85.38 35 HIS B N 1
ATOM 1495 C CA . HIS B 1 35 ? -4.957 14.984 -4.09 1 85.38 35 HIS B CA 1
ATOM 1496 C C . HIS B 1 35 ? -4.082 15.883 -3.221 1 85.38 35 HIS B C 1
ATOM 1498 O O . HIS B 1 35 ? -4.152 17.109 -3.32 1 85.38 35 HIS B O 1
ATOM 1504 N N . HIS B 1 36 ? -3.318 15.273 -2.404 1 85.81 36 HIS B N 1
ATOM 1505 C CA . HIS B 1 36 ? -2.398 16.094 -1.622 1 85.81 36 HIS B CA 1
ATOM 1506 C C . HIS B 1 36 ? -1.533 16.969 -2.523 1 85.81 36 HIS B C 1
ATOM 1508 O O . HIS B 1 36 ? -0.9 16.469 -3.457 1 85.81 36 HIS B O 1
ATOM 1514 N N . PRO B 1 37 ? -1.491 18.188 -2.309 1 87.88 37 PRO B N 1
ATOM 1515 C CA . PRO B 1 37 ? -0.837 19.109 -3.242 1 87.88 37 PRO B CA 1
ATOM 1516 C C . PRO B 1 37 ? 0.656 18.828 -3.398 1 87.88 37 PRO B C 1
ATOM 1518 O O . PRO B 1 37 ? 1.241 19.141 -4.438 1 87.88 37 PRO B O 1
ATOM 1521 N N . ALA B 1 38 ? 1.304 18.25 -2.439 1 89.06 38 ALA B N 1
ATOM 1522 C CA . ALA B 1 38 ? 2.738 17.984 -2.475 1 89.06 38 ALA B CA 1
ATOM 1523 C C . ALA B 1 38 ? 3.084 17.016 -3.602 1 89.06 38 ALA B C 1
ATOM 1525 O O . ALA B 1 38 ? 4.242 16.906 -4.012 1 89.06 38 ALA B O 1
ATOM 1526 N N . HIS B 1 39 ? 2.059 16.281 -4.125 1 92.88 39 HIS B N 1
ATOM 1527 C CA . HIS B 1 39 ? 2.289 15.328 -5.199 1 92.88 39 HIS B CA 1
ATOM 1528 C C . HIS B 1 39 ? 2.098 15.969 -6.566 1 92.88 39 HIS B C 1
ATOM 1530 O O . HIS B 1 39 ? 2.424 15.367 -7.594 1 92.88 39 HIS B O 1
ATOM 1536 N N . HIS B 1 40 ? 1.621 17.281 -6.59 1 92.56 40 HIS B N 1
ATOM 1537 C CA . HIS B 1 40 ? 1.154 17.844 -7.852 1 92.56 40 HIS B CA 1
ATOM 1538 C C . HIS B 1 40 ? 1.837 19.172 -8.148 1 92.56 40 HIS B C 1
ATOM 1540 O O . HIS B 1 40 ? 2.002 19.547 -9.312 1 92.56 40 HIS B O 1
ATOM 1546 N N . SER B 1 41 ? 2.145 19.891 -7.074 1 93.75 41 SER B N 1
ATOM 1547 C CA . SER B 1 41 ? 2.588 21.266 -7.219 1 93.75 41 SER B CA 1
ATOM 1548 C C . SER B 1 41 ? 3.926 21.5 -6.52 1 93.75 41 SER B C 1
ATOM 1550 O O . SER B 1 41 ? 4.051 21.266 -5.316 1 93.75 41 SER B O 1
ATOM 1552 N N . LEU B 1 42 ? 4.918 22.094 -7.254 1 93.12 42 LEU B N 1
ATOM 1553 C CA . LEU B 1 42 ? 6.23 22.359 -6.688 1 93.12 42 LEU B CA 1
ATOM 1554 C C . LEU B 1 42 ? 6.137 23.391 -5.566 1 93.12 42 LEU B C 1
ATOM 1556 O O . LEU B 1 42 ? 6.723 23.219 -4.496 1 93.12 42 LEU B O 1
ATOM 1560 N N . PRO B 1 43 ? 5.352 24.438 -5.785 1 92.12 43 PRO B N 1
ATOM 1561 C CA . PRO B 1 43 ? 5.219 25.391 -4.695 1 92.12 43 PRO B CA 1
ATOM 1562 C C . PRO B 1 43 ? 4.637 24.781 -3.426 1 92.12 43 PRO B C 1
ATOM 1564 O O . PRO B 1 43 ? 5.082 25.094 -2.318 1 92.12 43 PRO B O 1
ATOM 1567 N N . ALA B 1 44 ? 3.717 23.906 -3.572 1 87.5 44 ALA B N 1
ATOM 1568 C CA . ALA B 1 44 ? 3.121 23.25 -2.408 1 87.5 44 ALA B CA 1
ATOM 1569 C C . ALA B 1 44 ? 4.133 22.344 -1.707 1 87.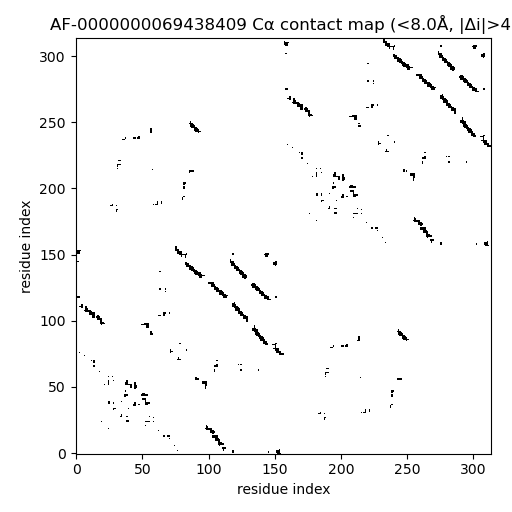5 44 ALA B C 1
ATOM 1571 O O . ALA B 1 44 ? 4.203 22.328 -0.476 1 87.5 44 ALA B O 1
ATOM 1572 N N . ALA B 1 45 ? 4.863 21.594 -2.514 1 89.56 45 ALA B N 1
ATOM 1573 C CA . ALA B 1 45 ? 5.914 20.75 -1.937 1 89.56 45 ALA B CA 1
ATOM 1574 C C . ALA B 1 45 ? 6.945 21.594 -1.2 1 89.56 45 ALA B C 1
ATOM 1576 O O . ALA B 1 45 ? 7.387 21.234 -0.105 1 89.56 45 ALA B O 1
ATOM 1577 N N . SER B 1 46 ? 7.32 22.719 -1.779 1 89.31 46 SER B N 1
ATOM 1578 C CA . SER B 1 46 ? 8.297 23.625 -1.184 1 89.31 46 SER B CA 1
ATOM 1579 C C . SER B 1 46 ? 7.805 24.156 0.157 1 89.31 46 SER B C 1
ATOM 1581 O O . SER B 1 46 ? 8.594 24.312 1.094 1 89.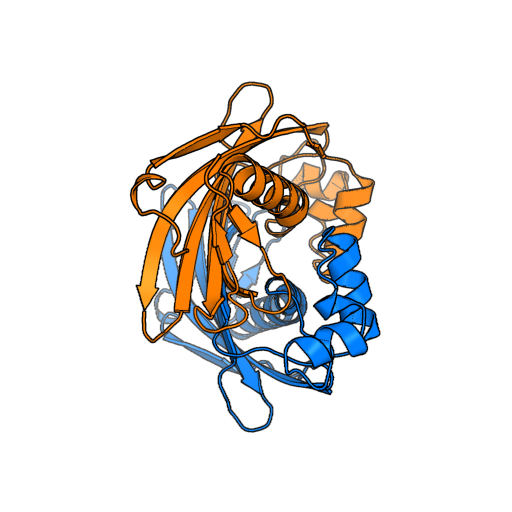31 46 SER B O 1
ATOM 1583 N N . ALA B 1 47 ? 6.59 24.438 0.219 1 83.44 47 ALA B N 1
ATOM 1584 C CA . ALA B 1 47 ? 6 24.922 1.46 1 83.44 47 ALA B CA 1
ATOM 1585 C C . ALA B 1 47 ? 6.148 23.906 2.582 1 83.44 47 ALA B C 1
ATOM 1587 O O . ALA B 1 47 ? 6.18 24.266 3.762 1 83.44 47 ALA B O 1
ATOM 1588 N N . LEU B 1 48 ? 6.371 22.641 2.164 1 78.62 48 LEU B N 1
ATOM 1589 C CA . LEU B 1 48 ? 6.57 21.562 3.131 1 78.62 48 LEU B CA 1
ATOM 1590 C C . LEU B 1 48 ? 8.055 21.312 3.363 1 78.62 48 LEU B C 1
ATOM 1592 O O . LEU B 1 48 ? 8.422 20.406 4.109 1 78.62 48 LEU B O 1
ATOM 1596 N N . GLY B 1 49 ? 8.82 22.031 2.668 1 85.31 49 GLY B N 1
ATOM 1597 C CA . GLY B 1 49 ? 10.25 21.938 2.891 1 85.31 49 GLY B CA 1
ATOM 1598 C C . GLY B 1 49 ? 10.953 21.031 1.895 1 85.31 49 GLY B C 1
ATOM 1599 O O . GLY B 1 49 ? 12.078 20.578 2.133 1 85.31 49 GLY B O 1
ATOM 1600 N N . HIS B 1 50 ? 10.188 20.734 0.86 1 89.19 50 HIS B N 1
ATOM 1601 C CA . HIS B 1 50 ? 10.789 19.844 -0.133 1 89.19 50 HIS B CA 1
ATOM 1602 C C . HIS B 1 50 ? 11.156 20.609 -1.399 1 89.19 50 HIS B C 1
ATOM 1604 O O . HIS B 1 50 ? 10.414 21.5 -1.829 1 89.19 50 HIS B O 1
ATOM 1610 N N . ASP B 1 51 ? 12.203 20.234 -1.977 1 90.75 51 ASP B N 1
ATOM 1611 C CA . ASP B 1 51 ? 12.68 20.922 -3.174 1 90.75 51 ASP B CA 1
ATOM 1612 C C . ASP B 1 51 ? 12.016 20.359 -4.43 1 90.75 51 ASP B C 1
ATOM 1614 O O . ASP B 1 51 ? 12.07 20.984 -5.492 1 90.75 51 ASP B O 1
ATOM 1618 N N . GLU B 1 52 ? 11.461 19.25 -4.316 1 93.94 52 GLU B N 1
ATOM 1619 C CA . GLU B 1 52 ? 10.82 18.547 -5.426 1 93.94 52 GLU B CA 1
ATOM 1620 C C . GLU B 1 52 ? 9.531 17.875 -4.977 1 93.94 52 GLU B C 1
ATOM 1622 O O . GLU B 1 52 ? 9.219 17.828 -3.785 1 93.94 52 GLU B O 1
ATOM 1627 N N . LEU B 1 53 ? 8.758 17.391 -5.93 1 93.62 53 LEU B N 1
ATOM 1628 C CA . LEU B 1 53 ? 7.551 16.641 -5.586 1 93.62 53 LEU B CA 1
ATOM 1629 C C . LEU B 1 53 ? 7.879 15.414 -4.746 1 93.62 53 LEU B C 1
ATOM 1631 O O . LEU B 1 53 ? 8.883 14.75 -4.988 1 93.62 53 LEU B O 1
ATOM 1635 N N . VAL B 1 54 ? 7.023 15.133 -3.838 1 91.75 54 VAL B N 1
ATOM 1636 C CA . VAL B 1 54 ? 7.156 13.977 -2.957 1 91.75 54 VAL B CA 1
ATOM 1637 C C . VAL B 1 54 ? 6.297 12.828 -3.482 1 91.75 54 VAL B C 1
ATOM 1639 O O . VAL B 1 54 ? 5.172 13.047 -3.939 1 91.75 54 VAL B O 1
ATOM 1642 N N . ILE B 1 55 ? 6.816 11.664 -3.426 1 91.94 55 ILE B N 1
ATOM 1643 C CA . ILE B 1 55 ? 6.031 10.539 -3.914 1 91.94 55 ILE B CA 1
ATOM 1644 C C . ILE B 1 55 ? 5.051 10.086 -2.834 1 91.94 55 ILE B C 1
ATOM 1646 O O . ILE B 1 55 ? 5.328 10.219 -1.64 1 91.94 55 ILE B O 1
ATOM 1650 N N . PRO B 1 56 ? 3.92 9.57 -3.213 1 88.31 56 PRO B N 1
ATOM 1651 C CA . PRO B 1 56 ? 3.104 8.844 -2.236 1 88.31 56 PRO B CA 1
ATOM 1652 C C . PRO B 1 56 ? 3.668 7.465 -1.902 1 88.31 56 PRO B C 1
ATOM 1654 O O . PRO B 1 56 ? 4.453 6.91 -2.676 1 88.31 56 PRO B O 1
ATOM 1657 N N . PRO B 1 57 ? 3.25 6.879 -0.743 1 82.94 57 PRO B N 1
ATOM 1658 C CA . PRO B 1 57 ? 3.809 5.59 -0.334 1 82.94 57 PRO B CA 1
ATOM 1659 C C . PRO B 1 57 ? 3.557 4.488 -1.361 1 82.94 57 PRO B C 1
ATOM 1661 O O . PRO B 1 57 ? 4.426 3.641 -1.589 1 82.94 57 PRO B O 1
ATOM 1664 N N . THR B 1 58 ? 2.488 4.531 -1.979 1 82 58 THR B N 1
ATOM 1665 C CA . THR B 1 58 ? 2.086 3.475 -2.902 1 82 58 THR B CA 1
ATOM 1666 C C . THR B 1 58 ? 2.879 3.564 -4.203 1 82 58 THR B C 1
ATOM 1668 O O . THR B 1 58 ? 2.889 2.619 -4.996 1 82 58 THR B O 1
ATOM 1671 N N . PHE B 1 59 ? 3.629 4.664 -4.379 1 86.56 59 PHE B N 1
ATOM 1672 C CA . PHE B 1 59 ? 4.414 4.867 -5.59 1 86.56 59 PHE B CA 1
ATOM 1673 C C . PHE B 1 59 ? 5.422 3.736 -5.777 1 86.56 59 PHE B C 1
ATOM 1675 O O . PHE B 1 59 ? 5.637 3.266 -6.895 1 86.56 59 PHE B O 1
ATOM 1682 N N . LEU B 1 60 ? 5.938 3.195 -4.789 1 84.5 60 LEU B N 1
ATOM 1683 C CA . LEU B 1 60 ? 7.074 2.295 -4.934 1 84.5 60 LEU B CA 1
ATOM 1684 C C . LEU B 1 60 ? 6.609 0.862 -5.164 1 84.5 60 LEU B C 1
ATOM 1686 O O . LEU B 1 60 ? 7.43 -0.04 -5.352 1 84.5 60 LEU B O 1
ATOM 1690 N N . CYS B 1 61 ? 5.254 0.727 -5.277 1 86.88 61 CYS B N 1
ATOM 1691 C CA . CYS B 1 61 ? 4.77 -0.569 -5.738 1 86.88 61 CYS B CA 1
ATOM 1692 C C . CYS B 1 61 ? 5.277 -0.871 -7.145 1 86.88 61 CYS B C 1
ATOM 1694 O O . CYS B 1 61 ? 5.52 -2.029 -7.484 1 86.88 61 CYS B O 1
ATOM 1696 N N . ILE B 1 62 ? 5.562 0.154 -7.895 1 88.81 62 ILE B N 1
ATOM 1697 C CA . ILE B 1 62 ? 6.047 0.008 -9.258 1 88.81 62 ILE B CA 1
ATOM 1698 C C . ILE B 1 62 ? 7.383 -0.729 -9.258 1 88.81 62 ILE B C 1
ATOM 1700 O O . ILE B 1 62 ? 7.535 -1.757 -9.922 1 88.81 62 ILE B O 1
ATOM 1704 N N . LEU B 1 63 ? 8.32 -0.243 -8.492 1 91.75 63 LEU B N 1
ATOM 1705 C CA . LEU B 1 63 ? 9.648 -0.845 -8.375 1 91.75 63 LEU B CA 1
ATOM 1706 C C . LEU B 1 63 ? 9.586 -2.154 -7.598 1 91.75 63 LEU B C 1
ATOM 1708 O O . LEU B 1 63 ? 10.258 -3.125 -7.953 1 91.75 63 LEU B O 1
ATOM 1712 N N . GLY B 1 64 ? 8.766 -2.186 -6.613 1 91.06 64 GLY B N 1
ATOM 1713 C CA . GLY B 1 64 ? 8.648 -3.354 -5.758 1 91.06 64 GLY B CA 1
ATOM 1714 C C . GLY B 1 64 ? 8.172 -4.59 -6.496 1 91.06 64 GLY B C 1
ATOM 1715 O O . GLY B 1 64 ? 8.734 -5.676 -6.324 1 91.06 64 GLY B O 1
ATOM 1716 N N . TYR B 1 65 ? 7.152 -4.414 -7.27 1 88.56 65 TYR B N 1
ATOM 1717 C CA . TYR B 1 65 ? 6.598 -5.535 -8.023 1 88.56 65 TYR B CA 1
ATOM 1718 C C . TYR B 1 65 ? 7.617 -6.082 -9.016 1 88.56 65 TYR B C 1
ATOM 1720 O O . TYR B 1 65 ? 7.832 -7.297 -9.086 1 88.56 65 TYR B O 1
ATOM 1728 N N . ALA B 1 66 ? 8.266 -5.211 -9.703 1 91.12 66 ALA B N 1
ATOM 1729 C CA . ALA B 1 66 ? 9.266 -5.633 -10.68 1 91.12 66 ALA B CA 1
ATOM 1730 C C . ALA B 1 66 ? 10.422 -6.367 -10.008 1 91.12 66 ALA B C 1
ATOM 1732 O O . ALA B 1 66 ? 10.852 -7.426 -10.477 1 91.12 66 ALA B O 1
ATOM 1733 N N . ALA B 1 67 ? 10.898 -5.84 -8.977 1 94.44 67 ALA B N 1
ATOM 1734 C CA . ALA B 1 67 ? 12.031 -6.418 -8.258 1 94.44 67 ALA B CA 1
ATOM 1735 C C . ALA B 1 67 ? 11.672 -7.777 -7.668 1 94.44 67 ALA B C 1
ATOM 1737 O O . ALA B 1 67 ? 12.477 -8.711 -7.719 1 94.44 67 ALA B O 1
ATOM 1738 N N . GLN B 1 68 ? 10.5 -7.871 -7.082 1 93.06 68 GLN B N 1
ATOM 1739 C CA . GLN B 1 68 ? 10.062 -9.125 -6.473 1 93.06 68 GLN B CA 1
ATOM 1740 C C . GLN B 1 68 ? 9.922 -10.227 -7.523 1 93.06 68 GLN B C 1
ATOM 1742 O O . GLN B 1 68 ? 10.375 -11.352 -7.312 1 93.06 68 GLN B O 1
ATOM 1747 N N . LYS B 1 69 ? 9.297 -9.891 -8.633 1 90 69 LYS B N 1
ATOM 1748 C CA . LYS B 1 69 ? 9.156 -10.859 -9.711 1 90 69 LYS B CA 1
ATOM 1749 C C . LYS B 1 69 ? 10.516 -11.344 -10.203 1 90 69 LYS B C 1
ATOM 1751 O O . LYS B 1 69 ? 10.742 -12.547 -10.336 1 90 69 LYS B O 1
ATOM 1756 N N . TRP B 1 70 ? 11.383 -10.438 -10.422 1 92.38 70 TRP B N 1
ATOM 1757 C CA . TRP B 1 70 ? 12.742 -10.773 -10.844 1 92.38 70 TRP B CA 1
ATOM 1758 C C . TRP B 1 70 ? 13.414 -11.68 -9.82 1 92.38 70 TRP B C 1
ATOM 1760 O O . TRP B 1 70 ? 14.031 -12.688 -10.18 1 92.38 70 TRP B O 1
ATOM 1770 N N . PHE B 1 71 ? 13.312 -11.367 -8.602 1 95 71 PHE B N 1
ATOM 1771 C CA . PHE B 1 71 ? 13.945 -12.086 -7.5 1 95 71 PHE B CA 1
ATOM 1772 C C . PHE B 1 71 ? 13.453 -13.531 -7.445 1 95 71 PHE B C 1
ATOM 1774 O O . PHE B 1 71 ? 14.25 -14.461 -7.32 1 95 71 PHE B O 1
ATOM 1781 N N . LEU B 1 72 ? 12.133 -13.695 -7.496 1 92.44 72 LEU B N 1
ATOM 1782 C CA . LEU B 1 72 ? 11.578 -15.039 -7.445 1 92.44 72 LEU B CA 1
ATOM 1783 C C . LEU B 1 72 ? 12.062 -15.875 -8.625 1 92.44 72 LEU B C 1
ATOM 1785 O O . LEU B 1 72 ? 12.445 -17.031 -8.453 1 92.44 72 LEU B O 1
ATOM 1789 N N . GLN B 1 73 ? 12.133 -15.227 -9.719 1 90.69 73 GLN B N 1
ATOM 1790 C CA . GLN B 1 73 ? 12.648 -15.93 -10.891 1 90.69 73 GLN B CA 1
ATOM 1791 C C . GLN B 1 73 ? 14.125 -16.266 -10.711 1 90.69 73 GLN B C 1
ATOM 1793 O O . GLN B 1 73 ? 14.562 -17.359 -11.07 1 90.69 73 GLN B O 1
ATOM 1798 N N . HIS B 1 74 ? 14.836 -15.359 -10.18 1 91.38 74 HIS B N 1
ATOM 1799 C CA . HIS B 1 74 ? 16.266 -15.555 -9.938 1 91.38 74 HIS B CA 1
ATOM 1800 C C . HIS B 1 74 ? 16.516 -16.703 -8.961 1 91.38 74 HIS B C 1
ATOM 1802 O O . HIS B 1 74 ? 17.5 -17.422 -9.078 1 91.38 74 HIS B O 1
ATOM 1808 N N . CYS B 1 75 ? 15.664 -16.875 -8.023 1 91.62 75 CYS B N 1
ATOM 1809 C CA . CYS B 1 75 ? 15.773 -17.922 -7.023 1 91.62 75 CYS B CA 1
ATOM 1810 C C . CYS B 1 75 ? 15.273 -19.266 -7.574 1 91.62 75 CYS B C 1
ATOM 1812 O O . CYS B 1 75 ? 15.242 -20.266 -6.855 1 91.62 75 CYS B O 1
ATOM 1814 N N . GLY B 1 76 ? 14.734 -19.281 -8.812 1 90.81 76 GLY B N 1
ATOM 1815 C CA . GLY B 1 76 ? 14.219 -20.484 -9.422 1 90.81 76 GLY B CA 1
ATOM 1816 C C . GLY B 1 76 ? 12.789 -20.797 -9.031 1 90.81 76 GLY B C 1
ATOM 1817 O O . GLY B 1 76 ? 12.375 -21.953 -9.008 1 90.81 76 GLY B O 1
ATOM 1818 N N . ILE B 1 77 ? 12.172 -19.75 -8.609 1 90.31 77 ILE B N 1
ATOM 1819 C CA . ILE B 1 77 ? 10.766 -19.922 -8.25 1 90.31 77 ILE B CA 1
ATOM 1820 C C . ILE B 1 77 ? 9.883 -19.359 -9.359 1 90.31 77 ILE B C 1
ATOM 1822 O O . ILE B 1 77 ? 9.922 -18.156 -9.648 1 90.31 77 ILE B O 1
ATOM 1826 N N . ALA B 1 78 ? 9.18 -20.234 -9.93 1 86.56 78 ALA B N 1
ATOM 1827 C CA . ALA B 1 78 ? 8.195 -19.812 -10.922 1 86.56 78 ALA B CA 1
ATOM 1828 C C . ALA B 1 78 ? 6.84 -19.547 -10.273 1 86.56 78 ALA B C 1
ATOM 1830 O O . ALA B 1 78 ? 6.426 -20.266 -9.367 1 86.56 78 ALA B O 1
ATOM 1831 N N . ILE B 1 79 ? 6.258 -18.578 -10.82 1 82.88 79 ILE B N 1
ATOM 1832 C CA . ILE B 1 79 ? 4.949 -18.188 -10.305 1 82.88 79 ILE B CA 1
ATOM 1833 C C . ILE B 1 79 ? 3.875 -18.453 -11.352 1 82.88 79 ILE B C 1
ATOM 1835 O O . ILE B 1 79 ? 4.051 -18.125 -12.523 1 82.88 79 ILE B O 1
ATOM 1839 N N . ASN B 1 80 ? 2.908 -19.188 -10.906 1 82.12 80 ASN B N 1
ATOM 1840 C CA . ASN B 1 80 ? 1.666 -19.266 -11.66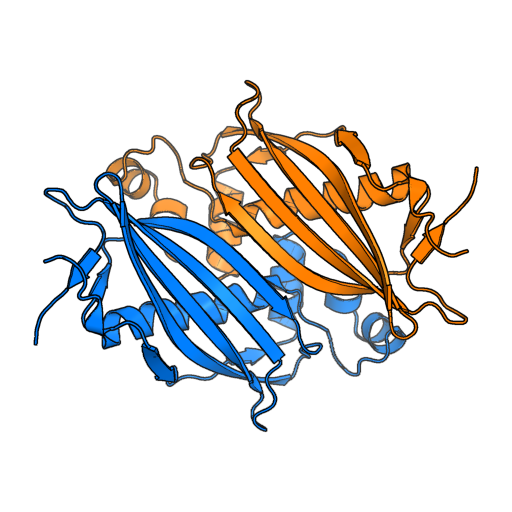4 1 82.12 80 ASN B CA 1
ATOM 1841 C C . ASN B 1 80 ? 0.667 -18.203 -11.219 1 82.12 80 ASN B C 1
ATOM 1843 O O . ASN B 1 80 ? -0.1 -18.422 -10.281 1 82.12 80 ASN B O 1
ATOM 1847 N N . ASP B 1 81 ? 0.681 -17.125 -11.891 1 76.94 81 ASP B N 1
ATOM 1848 C CA . ASP B 1 81 ? -0.048 -15.93 -11.469 1 76.94 81 ASP B CA 1
ATOM 1849 C C . ASP B 1 81 ? -1.523 -16.25 -11.234 1 76.94 81 ASP B C 1
ATOM 1851 O O . ASP B 1 81 ? -2.17 -15.617 -10.391 1 76.94 81 ASP B O 1
ATOM 1855 N N . LYS B 1 82 ? -2.031 -17.312 -11.859 1 72.69 82 LYS B N 1
ATOM 1856 C CA . LYS B 1 82 ? -3.438 -17.688 -11.75 1 72.69 82 LYS B CA 1
ATOM 1857 C C . LYS B 1 82 ? -3.725 -18.359 -10.406 1 72.69 82 LYS B C 1
ATOM 1859 O O . LYS B 1 82 ? -4.883 -18.484 -10.008 1 72.69 82 LYS B O 1
ATOM 1864 N N . LYS B 1 83 ? -2.688 -18.672 -9.766 1 78.88 83 LYS B N 1
ATOM 1865 C CA . LYS B 1 83 ? -2.863 -19.453 -8.539 1 78.88 83 LYS B CA 1
ATOM 1866 C C . LYS B 1 83 ? -2.219 -18.75 -7.348 1 78.88 83 LYS B C 1
ATOM 1868 O O . LYS B 1 83 ? -2.016 -19.359 -6.297 1 78.88 83 LYS B O 1
ATOM 1873 N N . ILE B 1 84 ? -1.912 -17.516 -7.59 1 83.31 84 ILE B N 1
ATOM 1874 C CA . ILE B 1 84 ? -1.248 -16.766 -6.527 1 83.31 84 ILE B CA 1
ATOM 1875 C C . ILE B 1 84 ? -2.115 -15.578 -6.109 1 83.31 84 ILE B C 1
ATOM 1877 O O . ILE B 1 84 ? -2.693 -14.898 -6.957 1 83.31 84 ILE B O 1
ATOM 1881 N N . ALA B 1 85 ? -2.277 -15.352 -4.867 1 81.75 85 ALA B N 1
ATOM 1882 C CA . ALA B 1 85 ? -2.93 -14.18 -4.301 1 81.75 85 ALA B CA 1
ATOM 1883 C C . ALA B 1 85 ? -1.951 -13.359 -3.465 1 81.75 85 ALA B C 1
ATOM 1885 O O . ALA B 1 85 ? -1.138 -13.914 -2.723 1 81.75 85 ALA B O 1
ATOM 1886 N N . GLN B 1 86 ? -1.94 -12.164 -3.684 1 84.44 86 GLN B N 1
ATOM 1887 C CA . GLN B 1 86 ? -1.251 -11.273 -2.756 1 84.44 86 GLN B CA 1
ATOM 1888 C C . GLN B 1 86 ? -2.123 -10.953 -1.546 1 84.44 86 GLN B C 1
ATOM 1890 O O . GLN B 1 86 ? -3.195 -10.359 -1.686 1 84.44 86 GLN B O 1
ATOM 1895 N N . VAL B 1 87 ? -1.622 -11.164 -0.33 1 85.75 87 VAL B N 1
ATOM 1896 C CA . VAL B 1 87 ? -2.523 -11.141 0.816 1 85.75 87 VAL B CA 1
ATOM 1897 C C . VAL B 1 87 ? -2.146 -10 1.752 1 85.75 87 VAL B C 1
ATOM 1899 O O . VAL B 1 87 ? -2.977 -9.523 2.533 1 85.75 87 VAL B O 1
ATOM 1902 N N . ASP B 1 88 ? -0.924 -9.688 1.78 1 87.81 88 ASP B N 1
ATOM 1903 C CA . ASP B 1 88 ? -0.5 -8.602 2.662 1 87.81 88 ASP B CA 1
ATOM 1904 C C . ASP B 1 88 ? 0.545 -7.723 1.986 1 87.81 88 ASP B C 1
ATOM 1906 O O . ASP B 1 88 ? 1.396 -8.219 1.242 1 87.81 88 ASP B O 1
ATOM 1910 N N . GLN B 1 89 ? 0.434 -6.457 2.252 1 89.88 89 GLN B N 1
ATOM 1911 C CA . GLN B 1 89 ? 1.409 -5.477 1.782 1 89.88 89 GLN B CA 1
ATOM 1912 C C . GLN B 1 89 ? 1.629 -4.379 2.818 1 89.88 89 GLN B C 1
ATOM 1914 O O . GLN B 1 89 ? 0.671 -3.76 3.287 1 89.88 89 GLN B O 1
ATOM 1919 N N . GLN B 1 90 ? 2.883 -4.207 3.156 1 91.19 90 GLN B N 1
ATOM 1920 C CA . GLN B 1 90 ? 3.27 -3.189 4.125 1 91.19 90 GLN B CA 1
ATOM 1921 C C . GLN B 1 90 ? 4.379 -2.299 3.574 1 91.19 90 GLN B C 1
ATOM 1923 O O . GLN B 1 90 ? 5.312 -2.785 2.932 1 91.19 90 GLN B O 1
ATOM 1928 N N . PHE B 1 91 ? 4.227 -1.004 3.881 1 91.88 91 PHE B N 1
ATOM 1929 C CA . PHE B 1 91 ? 5.254 -0.034 3.523 1 91.88 91 PHE B CA 1
ATOM 1930 C C . PHE B 1 91 ? 5.609 0.844 4.719 1 91.88 91 PHE B C 1
ATOM 1932 O O . PHE B 1 91 ? 4.723 1.312 5.434 1 91.88 91 PHE B O 1
ATOM 1939 N N . THR B 1 92 ? 6.855 0.999 4.922 1 92.38 92 THR B N 1
ATOM 1940 C CA . THR B 1 92 ? 7.355 1.956 5.906 1 92.38 92 THR B CA 1
ATOM 1941 C C . THR B 1 92 ? 8.305 2.955 5.25 1 92.38 92 THR B C 1
ATOM 1943 O O . THR B 1 92 ? 9.367 2.576 4.762 1 92.38 92 THR B O 1
ATOM 1946 N N . MET B 1 93 ? 7.84 4.199 5.277 1 91.88 93 MET B N 1
ATOM 1947 C CA . MET B 1 93 ? 8.695 5.254 4.738 1 91.88 93 MET B CA 1
ATOM 1948 C C . MET B 1 93 ? 9.68 5.754 5.797 1 91.88 93 MET B C 1
ATOM 1950 O O . MET B 1 93 ? 9.273 6.148 6.891 1 91.88 93 MET B O 1
ATOM 1954 N N . LEU B 1 94 ? 10.938 5.773 5.426 1 90.94 94 LEU B N 1
ATOM 1955 C CA . LEU B 1 94 ? 11.953 6.195 6.383 1 90.94 94 LEU B CA 1
ATOM 1956 C C . LEU B 1 94 ? 12.391 7.629 6.113 1 90.94 94 LEU B C 1
ATOM 1958 O O . LEU B 1 94 ? 12.836 8.328 7.023 1 90.94 94 LEU B O 1
ATOM 1962 N N . ARG B 1 95 ? 12.305 8.039 4.891 1 88 95 ARG B N 1
ATOM 1963 C CA . ARG B 1 95 ? 12.555 9.406 4.441 1 88 95 ARG B CA 1
ATOM 1964 C C . ARG B 1 95 ? 11.695 9.75 3.229 1 88 95 ARG B C 1
ATOM 1966 O O . ARG B 1 95 ? 11.32 8.867 2.455 1 88 95 ARG B O 1
ATOM 1973 N N . PRO B 1 96 ? 11.336 11.055 3.143 1 89.12 96 PRO B N 1
ATOM 1974 C CA . PRO B 1 96 ? 10.633 11.43 1.912 1 89.12 96 PRO B CA 1
ATOM 1975 C C . PRO B 1 96 ? 11.438 11.125 0.654 1 89.12 96 PRO B C 1
ATOM 1977 O O . PRO B 1 96 ? 12.664 11.273 0.652 1 89.12 96 PRO B O 1
ATOM 1980 N N . ILE B 1 97 ? 10.773 10.625 -0.323 1 93.06 97 ILE B N 1
ATOM 1981 C CA . ILE B 1 97 ? 11.367 10.375 -1.632 1 93.06 97 ILE B CA 1
ATOM 1982 C C . ILE B 1 97 ? 10.93 11.461 -2.613 1 93.06 97 ILE B C 1
ATOM 1984 O O . ILE B 1 97 ? 9.742 11.789 -2.701 1 93.06 97 ILE B O 1
ATOM 1988 N N . LEU B 1 98 ? 11.922 12.031 -3.334 1 94.81 98 LEU B N 1
ATOM 1989 C CA . LEU B 1 98 ? 11.664 13.203 -4.168 1 94.81 98 LEU B CA 1
ATOM 1990 C C . LEU B 1 98 ? 11.938 12.898 -5.637 1 94.81 98 LEU B C 1
ATOM 1992 O O . LEU B 1 98 ? 12.688 11.969 -5.949 1 94.81 98 LEU B O 1
ATOM 1996 N N . THR B 1 99 ? 11.289 13.727 -6.434 1 95.75 99 THR B N 1
ATOM 1997 C CA . THR B 1 99 ? 11.641 13.695 -7.848 1 95.75 99 THR B CA 1
ATOM 1998 C C . THR B 1 99 ? 13.148 13.75 -8.031 1 95.75 99 THR B C 1
ATOM 2000 O O . THR B 1 99 ? 13.836 14.523 -7.355 1 95.75 99 THR B O 1
ATOM 2003 N N . GLY B 1 100 ? 13.625 12.867 -8.938 1 95.44 100 GLY B N 1
ATOM 2004 C CA . GLY B 1 100 ? 15.047 12.859 -9.242 1 95.44 100 GLY B CA 1
ATOM 2005 C C . GLY B 1 100 ? 15.82 11.812 -8.453 1 95.44 100 GLY B C 1
ATOM 2006 O O . GLY B 1 100 ? 16.953 11.477 -8.805 1 95.44 100 GLY B O 1
ATOM 2007 N N . ASP B 1 101 ? 15.25 11.359 -7.355 1 95.56 101 ASP B N 1
ATOM 2008 C CA . ASP B 1 101 ? 15.898 10.258 -6.645 1 95.56 101 ASP B CA 1
ATOM 2009 C C . ASP B 1 101 ? 16.109 9.062 -7.566 1 95.56 101 ASP B C 1
ATOM 2011 O O . ASP B 1 101 ? 15.234 8.711 -8.359 1 95.56 101 ASP B O 1
ATOM 2015 N N . VAL B 1 102 ? 17.297 8.508 -7.531 1 97.31 102 VAL B N 1
ATOM 2016 C CA . VAL B 1 102 ? 17.609 7.23 -8.172 1 97.31 102 VAL B CA 1
ATOM 2017 C C . VAL B 1 102 ? 17.516 6.102 -7.152 1 97.31 102 VAL B C 1
ATOM 2019 O O . VAL B 1 102 ? 18.297 6.059 -6.199 1 97.31 102 VAL B O 1
ATOM 2022 N N . LEU B 1 103 ? 16.547 5.203 -7.41 1 97.06 103 LEU B N 1
ATOM 2023 C CA . LEU B 1 103 ? 16.203 4.215 -6.391 1 97.06 103 LEU B CA 1
ATOM 2024 C C . LEU B 1 103 ? 16.703 2.828 -6.789 1 97.06 103 LEU B C 1
ATOM 2026 O O . LEU B 1 103 ? 16.609 2.447 -7.957 1 97.06 103 LEU B O 1
ATOM 2030 N N . HIS B 1 104 ? 17.234 2.16 -5.797 1 97.44 104 HIS B N 1
ATOM 2031 C CA . HIS B 1 104 ? 17.625 0.756 -5.883 1 97.44 104 HIS B CA 1
ATOM 2032 C C . HIS B 1 104 ? 16.75 -0.11 -4.977 1 97.44 104 HIS B C 1
ATOM 2034 O O . HIS B 1 104 ? 16.25 0.362 -3.955 1 97.44 104 HIS B O 1
ATOM 2040 N N . CYS B 1 105 ? 16.578 -1.352 -5.375 1 97.62 105 CYS B N 1
ATOM 2041 C CA . CYS B 1 105 ? 15.766 -2.256 -4.566 1 97.62 105 CYS B CA 1
ATOM 2042 C C . CYS B 1 105 ? 16.5 -3.561 -4.301 1 97.62 105 CYS B C 1
ATOM 2044 O O . CYS B 1 105 ? 16.969 -4.215 -5.234 1 97.62 105 CYS B O 1
ATOM 2046 N N . GLU B 1 106 ? 16.672 -3.877 -3.07 1 97.81 106 GLU B N 1
ATOM 2047 C CA . GLU B 1 106 ? 17.125 -5.203 -2.654 1 97.81 106 GLU B CA 1
ATOM 2048 C C . GLU B 1 106 ? 15.953 -6.039 -2.137 1 97.81 106 GLU B C 1
ATOM 2050 O O . GLU B 1 106 ? 15.164 -5.574 -1.31 1 97.81 106 GLU B O 1
ATOM 2055 N N . VAL B 1 107 ? 15.867 -7.258 -2.672 1 97.44 107 VAL B N 1
ATOM 2056 C CA . VAL B 1 107 ? 14.773 -8.133 -2.271 1 97.44 107 VAL B CA 1
ATOM 2057 C C . VAL B 1 107 ? 15.305 -9.266 -1.401 1 97.44 107 VAL B C 1
ATOM 2059 O O . VAL B 1 107 ? 16.312 -9.898 -1.741 1 97.44 107 VAL B O 1
ATOM 2062 N N . HIS B 1 108 ? 14.656 -9.477 -0.285 1 97.75 108 HIS B N 1
ATOM 2063 C CA . HIS B 1 108 ? 15.008 -10.523 0.668 1 97.75 108 HIS B CA 1
ATOM 2064 C C . HIS B 1 108 ? 13.898 -11.57 0.78 1 97.75 108 HIS B C 1
ATOM 2066 O O . HIS B 1 108 ? 12.719 -11.219 0.835 1 97.75 108 HIS B O 1
ATOM 2072 N N . MET B 1 109 ? 14.281 -12.781 0.852 1 97.25 109 MET B N 1
ATOM 2073 C CA . MET B 1 109 ? 13.328 -13.812 1.249 1 97.25 109 MET B CA 1
ATOM 2074 C C . MET B 1 109 ? 13.094 -13.789 2.758 1 97.25 109 MET B C 1
ATOM 2076 O O . MET B 1 109 ? 13.914 -14.297 3.521 1 97.25 109 MET B O 1
ATOM 2080 N N . HIS B 1 110 ? 12.016 -13.289 3.045 1 96.25 110 HIS B N 1
ATOM 2081 C CA . HIS B 1 110 ? 11.766 -13.031 4.457 1 96.25 110 HIS B CA 1
ATOM 2082 C C . HIS B 1 110 ? 11.203 -14.273 5.152 1 96.25 110 HIS B C 1
ATOM 2084 O O . HIS B 1 110 ? 11.609 -14.594 6.273 1 96.25 110 HIS B O 1
ATOM 2090 N N . ASP B 1 111 ? 10.258 -14.914 4.516 1 95.38 111 ASP B N 1
ATOM 2091 C CA . ASP B 1 111 ? 9.656 -16.094 5.141 1 95.38 111 ASP B CA 1
ATOM 2092 C C . ASP B 1 111 ? 9.023 -17 4.094 1 95.38 111 ASP B C 1
ATOM 2094 O O . ASP B 1 111 ? 8.531 -16.531 3.066 1 95.38 111 ASP B O 1
ATOM 2098 N N . ILE B 1 112 ? 9.086 -18.297 4.34 1 94.19 112 ILE B N 1
ATOM 2099 C CA . ILE B 1 112 ? 8.391 -19.344 3.586 1 94.19 112 ILE B CA 1
ATOM 2100 C C . ILE B 1 112 ? 7.723 -20.312 4.547 1 94.19 112 ILE B C 1
ATOM 2102 O O . ILE B 1 112 ? 8.375 -20.859 5.441 1 94.19 112 ILE B O 1
ATOM 2106 N N . ARG B 1 113 ? 6.504 -20.484 4.227 1 92.69 113 ARG B N 1
ATOM 2107 C CA . ARG B 1 113 ? 5.84 -21.5 5.035 1 92.69 113 ARG B CA 1
ATOM 2108 C C . ARG B 1 113 ? 4.66 -22.109 4.289 1 92.69 113 ARG B C 1
ATOM 2110 O O . ARG B 1 113 ? 4.223 -21.578 3.264 1 92.69 113 ARG B O 1
ATOM 2117 N N . THR B 1 114 ? 4.219 -23.266 4.754 1 90.06 114 THR B N 1
ATOM 2118 C CA . THR B 1 114 ? 3.041 -23.938 4.219 1 90.06 114 THR B CA 1
ATOM 2119 C C . THR B 1 114 ? 1.959 -24.062 5.289 1 90.06 114 THR B C 1
ATOM 2121 O O . THR B 1 114 ? 2.248 -24.422 6.43 1 90.06 114 THR B O 1
ATOM 2124 N N . ALA B 1 115 ? 0.806 -23.594 4.863 1 87.06 115 ALA B N 1
ATOM 2125 C CA . ALA B 1 115 ? -0.321 -23.719 5.785 1 87.06 115 ALA B CA 1
ATOM 2126 C C . ALA B 1 115 ? -1.616 -24 5.035 1 87.06 115 ALA B C 1
ATOM 2128 O O . ALA B 1 115 ? -1.921 -23.359 4.035 1 87.06 115 ALA B O 1
ATOM 2129 N N . PHE B 1 116 ? -2.357 -25.016 5.574 1 85.62 116 PHE B N 1
ATOM 2130 C CA . PHE B 1 116 ? -3.699 -25.312 5.09 1 85.62 116 PHE B CA 1
ATOM 2131 C C . PHE B 1 116 ? -3.697 -25.531 3.578 1 85.62 116 PHE B C 1
ATOM 2133 O O . PHE B 1 116 ? -4.527 -24.953 2.867 1 85.62 116 PHE B O 1
ATOM 2140 N N . GLY B 1 117 ? -2.701 -26.156 3.041 1 86.75 117 GLY B N 1
ATOM 2141 C CA . GLY B 1 117 ? -2.646 -26.516 1.633 1 86.75 117 GLY B CA 1
ATOM 2142 C C . GLY B 1 117 ? -2.189 -25.375 0.746 1 86.75 117 GLY B C 1
ATOM 2143 O O . GLY B 1 117 ? -2.467 -25.359 -0.455 1 86.75 117 GLY B O 1
ATOM 2144 N N . ALA B 1 118 ? -1.563 -24.375 1.332 1 89.69 118 ALA B N 1
ATOM 2145 C CA . ALA B 1 118 ? -1.075 -23.234 0.556 1 89.69 118 ALA B CA 1
ATOM 2146 C C . ALA B 1 118 ? 0.375 -22.906 0.906 1 89.69 118 ALA B C 1
ATOM 2148 O O . ALA B 1 118 ? 0.787 -23.047 2.061 1 89.69 118 ALA B O 1
ATOM 2149 N N . ASP B 1 119 ? 1.099 -22.594 -0.136 1 91.94 119 ASP B N 1
ATOM 2150 C CA . ASP B 1 119 ? 2.42 -22.016 0.081 1 91.94 119 ASP B CA 1
ATOM 2151 C C . ASP B 1 119 ? 2.328 -20.5 0.31 1 91.94 119 ASP B C 1
ATOM 2153 O O . ASP B 1 119 ? 1.669 -19.797 -0.452 1 91.94 119 ASP B O 1
ATOM 2157 N N . ILE B 1 120 ? 2.984 -20.062 1.367 1 92.75 120 ILE B N 1
ATOM 2158 C CA . ILE B 1 120 ? 3.006 -18.641 1.705 1 92.75 120 ILE B CA 1
ATOM 2159 C C . ILE B 1 120 ? 4.438 -18.125 1.631 1 92.75 120 ILE B C 1
ATOM 2161 O O . ILE B 1 120 ? 5.332 -18.641 2.305 1 92.75 120 ILE B O 1
ATOM 2165 N N . VAL B 1 121 ? 4.633 -17.141 0.806 1 94.25 121 VAL B N 1
ATOM 2166 C CA . VAL B 1 121 ? 5.949 -16.547 0.594 1 94.25 121 VAL B CA 1
ATOM 2167 C C . VAL B 1 121 ? 5.918 -15.062 0.953 1 94.25 121 VAL B C 1
ATOM 2169 O O . VAL B 1 121 ? 5.086 -14.312 0.438 1 94.25 121 VAL B O 1
ATOM 2172 N N . THR B 1 122 ? 6.758 -14.633 1.812 1 95.56 122 THR B N 1
ATOM 2173 C CA . THR B 1 122 ? 6.895 -13.227 2.16 1 95.56 122 THR B CA 1
ATOM 2174 C C . THR B 1 122 ? 8.266 -12.695 1.735 1 95.56 122 THR B C 1
ATOM 2176 O O . THR B 1 122 ? 9.297 -13.281 2.07 1 95.56 122 THR B O 1
ATOM 2179 N N . THR B 1 123 ? 8.188 -11.625 1.016 1 96.62 123 THR B N 1
ATOM 2180 C CA . THR B 1 123 ? 9.422 -10.945 0.642 1 96.62 123 THR B CA 1
ATOM 2181 C C . THR B 1 123 ? 9.5 -9.562 1.281 1 96.62 123 THR B C 1
ATOM 2183 O O . THR B 1 123 ? 8.469 -8.93 1.522 1 96.62 123 THR B O 1
ATOM 2186 N N . LYS B 1 124 ? 10.727 -9.133 1.505 1 96.75 124 LYS B N 1
ATOM 2187 C CA . LYS B 1 124 ? 11.016 -7.777 1.969 1 96.75 124 LYS B CA 1
ATOM 2188 C C . LYS B 1 124 ? 11.797 -6.992 0.915 1 96.75 124 LYS B C 1
ATOM 2190 O O . LYS B 1 124 ? 12.812 -7.461 0.406 1 96.75 124 LYS B O 1
ATOM 2195 N N . ASN B 1 125 ? 11.312 -5.895 0.588 1 96.81 125 ASN B N 1
ATOM 2196 C CA . ASN B 1 125 ? 12.016 -4.961 -0.284 1 96.81 125 ASN B CA 1
ATOM 2197 C C . ASN B 1 125 ? 12.664 -3.83 0.51 1 96.81 125 ASN B C 1
ATOM 2199 O O . ASN B 1 125 ? 12 -3.17 1.312 1 96.81 125 ASN B O 1
ATOM 2203 N N . VAL B 1 126 ? 13.93 -3.656 0.29 1 97.25 126 VAL B N 1
ATOM 2204 C CA . VAL B 1 126 ? 14.656 -2.518 0.842 1 97.25 126 VAL B CA 1
ATOM 2205 C C . VAL B 1 126 ? 15.031 -1.55 -0.279 1 97.25 1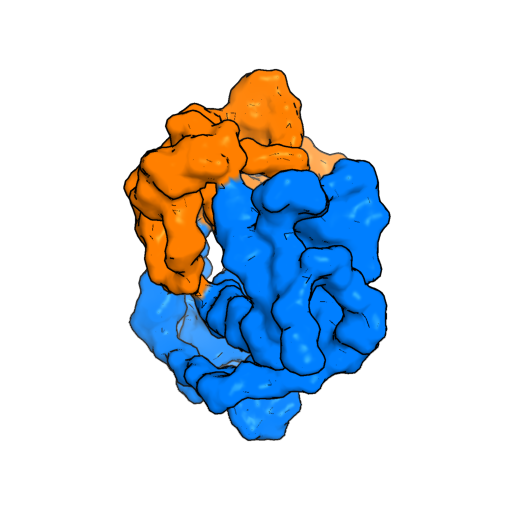26 VAL B C 1
ATOM 2207 O O . VAL B 1 126 ? 15.844 -1.881 -1.147 1 97.25 126 VAL B O 1
ATOM 2210 N N . ILE B 1 127 ? 14.438 -0.392 -0.214 1 96.88 127 ILE B N 1
ATOM 2211 C CA . ILE B 1 127 ? 14.672 0.604 -1.252 1 96.88 127 ILE B CA 1
ATOM 2212 C C . ILE B 1 127 ? 15.695 1.625 -0.76 1 96.88 127 ILE B C 1
ATOM 2214 O O . ILE B 1 127 ? 15.586 2.141 0.354 1 96.88 127 ILE B O 1
ATOM 2218 N N . THR B 1 128 ? 16.672 1.888 -1.56 1 97.25 128 THR B N 1
ATOM 2219 C CA . THR B 1 128 ? 17.734 2.844 -1.231 1 97.25 128 THR B CA 1
ATOM 2220 C C . THR B 1 128 ? 17.891 3.865 -2.352 1 97.25 128 THR B C 1
ATOM 2222 O O . THR B 1 128 ? 17.547 3.6 -3.502 1 97.25 128 THR B O 1
ATOM 2225 N N . THR B 1 129 ? 18.438 5.043 -1.969 1 96.56 129 THR B N 1
ATOM 2226 C CA . THR B 1 129 ? 18.859 6.02 -2.963 1 96.56 129 THR B CA 1
ATOM 2227 C C . THR B 1 129 ? 20.25 5.676 -3.502 1 96.56 129 THR B C 1
ATOM 2229 O O . THR B 1 129 ? 20.875 4.73 -3.033 1 96.56 129 THR B O 1
ATOM 2232 N N . ASP B 1 130 ? 20.641 6.441 -4.441 1 95.56 130 ASP B N 1
ATOM 2233 C CA . ASP B 1 130 ? 21.922 6.184 -5.102 1 95.56 130 ASP B CA 1
ATOM 2234 C C . ASP B 1 130 ? 23.078 6.336 -4.129 1 95.56 130 ASP B C 1
ATOM 2236 O O . ASP B 1 130 ? 24.125 5.699 -4.293 1 95.56 130 ASP B O 1
ATOM 2240 N N . ASP B 1 131 ? 22.891 7.125 -3.113 1 95.12 131 ASP B N 1
ATOM 2241 C CA . ASP B 1 131 ? 23.969 7.34 -2.141 1 95.12 131 ASP B CA 1
ATOM 2242 C C . ASP B 1 131 ? 23.922 6.285 -1.037 1 95.12 131 ASP B C 1
ATOM 2244 O O . ASP B 1 131 ? 24.703 6.344 -0.085 1 95.12 131 ASP B O 1
ATOM 2248 N N . GLY B 1 132 ? 22.969 5.418 -1.125 1 94.88 132 GLY B N 1
ATOM 2249 C CA . GLY B 1 132 ? 22.953 4.289 -0.21 1 94.88 132 GLY B CA 1
ATOM 2250 C C . GLY B 1 132 ? 22.031 4.5 0.972 1 94.88 132 GLY B C 1
ATOM 2251 O O . GLY B 1 132 ? 21.922 3.635 1.844 1 94.88 132 GLY B O 1
ATOM 2252 N N . THR B 1 133 ? 21.312 5.613 0.996 1 96.31 133 THR B N 1
ATOM 2253 C CA . THR B 1 133 ? 20.391 5.883 2.09 1 96.31 133 THR B CA 1
ATOM 2254 C C . THR B 1 133 ? 19.125 5.043 1.947 1 96.31 133 THR B C 1
ATOM 2256 O O . THR B 1 133 ? 18.484 5.055 0.896 1 96.31 133 THR B O 1
ATOM 2259 N N . VAL B 1 134 ? 18.781 4.293 3.021 1 96.69 134 VAL B N 1
ATOM 2260 C CA . VAL B 1 134 ? 17.547 3.516 3.016 1 96.69 134 VAL B CA 1
ATOM 2261 C C . VAL B 1 134 ? 16.344 4.449 3.15 1 96.69 134 VAL B C 1
ATOM 2263 O O . VAL B 1 134 ? 16.281 5.27 4.07 1 96.69 134 VAL B O 1
ATOM 2266 N N . VAL B 1 135 ? 15.359 4.285 2.23 1 95.06 135 VAL B N 1
ATOM 2267 C CA . VAL B 1 135 ? 14.266 5.258 2.23 1 95.06 135 VAL B CA 1
ATOM 2268 C C . VAL B 1 135 ? 12.938 4.543 2.471 1 95.06 135 VAL B C 1
ATOM 2270 O O . VAL B 1 135 ? 11.945 5.176 2.848 1 95.06 135 VAL B O 1
ATOM 2273 N N . GLN B 1 136 ? 12.883 3.232 2.219 1 94.94 136 GLN B N 1
ATOM 2274 C CA . GLN B 1 136 ? 11.633 2.518 2.449 1 94.94 136 GLN B CA 1
ATOM 2275 C C . GLN B 1 136 ? 11.883 1.032 2.689 1 94.94 136 GLN B C 1
ATOM 2277 O O . GLN B 1 136 ? 12.719 0.421 2.021 1 94.94 136 GLN B O 1
ATOM 2282 N N . HIS B 1 137 ? 11.086 0.458 3.605 1 95.75 137 HIS B N 1
ATOM 2283 C CA . HIS B 1 137 ? 10.906 -0.983 3.738 1 95.75 137 HIS B CA 1
ATOM 2284 C C . HIS B 1 137 ? 9.508 -1.407 3.287 1 95.75 137 HIS B C 1
ATOM 2286 O O . HIS B 1 137 ? 8.523 -0.733 3.59 1 95.75 137 HIS B O 1
ATOM 2292 N N . GLY B 1 138 ? 9.531 -2.502 2.57 1 94.12 138 GLY B N 1
ATOM 2293 C CA . GLY B 1 138 ? 8.25 -3.062 2.148 1 94.12 138 GLY B CA 1
ATOM 2294 C C . GLY B 1 138 ? 8.18 -4.57 2.312 1 94.12 138 GLY B C 1
ATOM 2295 O O . GLY B 1 138 ? 9.148 -5.277 2.035 1 94.12 138 GLY B O 1
ATOM 2296 N N . TYR B 1 139 ? 7.059 -5.027 2.793 1 94.69 139 TYR B N 1
ATOM 2297 C CA . TYR B 1 139 ? 6.805 -6.465 2.875 1 94.69 139 TYR B CA 1
ATOM 2298 C C . TYR B 1 139 ? 5.613 -6.855 2.01 1 94.69 139 TYR B C 1
ATOM 2300 O O . TYR B 1 139 ? 4.609 -6.141 1.965 1 94.69 139 TYR B O 1
ATOM 2308 N N . THR B 1 140 ? 5.758 -7.91 1.325 1 93.12 140 THR B N 1
ATOM 2309 C CA . THR B 1 140 ? 4.668 -8.477 0.536 1 93.12 140 THR B CA 1
ATOM 2310 C C . THR B 1 140 ? 4.52 -9.969 0.808 1 93.12 140 THR B C 1
ATOM 2312 O O . THR B 1 140 ? 5.504 -10.711 0.788 1 93.12 140 THR B O 1
ATOM 2315 N N . THR B 1 141 ? 3.355 -10.391 1.041 1 93.06 141 THR B N 1
ATOM 2316 C CA . THR B 1 141 ? 3.045 -11.797 1.248 1 93.06 141 THR B CA 1
ATOM 2317 C C . THR B 1 141 ? 2.191 -12.336 0.105 1 93.06 141 THR B C 1
ATOM 2319 O O . THR B 1 141 ? 1.129 -11.789 -0.196 1 93.06 141 THR B O 1
ATOM 2322 N N . LEU B 1 142 ? 2.629 -13.398 -0.479 1 91.06 142 LEU B N 1
ATOM 2323 C CA . LEU B 1 142 ? 1.922 -14.102 -1.541 1 91.06 142 LEU B CA 1
ATOM 2324 C C . LEU B 1 142 ? 1.475 -15.484 -1.07 1 91.06 142 LEU B C 1
ATOM 2326 O O . LEU B 1 142 ? 2.215 -16.172 -0.366 1 91.06 142 LEU B O 1
ATOM 2330 N N . MET B 1 143 ? 0.386 -15.812 -1.475 1 90.38 143 MET B N 1
ATOM 2331 C CA . MET B 1 143 ? -0.16 -17.141 -1.173 1 90.38 143 MET B CA 1
ATOM 2332 C C . MET B 1 143 ? -0.494 -17.891 -2.453 1 90.38 143 MET B C 1
ATOM 2334 O O . MET B 1 143 ? -1.153 -17.359 -3.344 1 90.38 143 MET B O 1
ATOM 2338 N N . GLY B 1 144 ? -0.002 -19.141 -2.502 1 89 144 GLY B N 1
ATOM 2339 C CA . GLY B 1 144 ? -0.273 -20.016 -3.641 1 89 144 GLY B CA 1
ATOM 2340 C C . GLY B 1 144 ? -0.743 -21.391 -3.236 1 89 144 GLY B C 1
ATOM 2341 O O . GLY B 1 144 ? -0.226 -21.984 -2.283 1 89 144 GLY B O 1
ATOM 2342 N N . HIS B 1 145 ? -1.678 -21.906 -3.959 1 84.69 145 HIS B N 1
ATOM 2343 C CA . HIS B 1 145 ? -2.176 -23.25 -3.703 1 84.69 145 HIS B CA 1
ATOM 2344 C C . HIS B 1 145 ? -1.112 -24.297 -4.016 1 84.69 145 HIS B C 1
ATOM 2346 O O . HIS B 1 145 ? -0.305 -24.125 -4.93 1 84.69 145 HIS B O 1
ATOM 2352 N N . THR B 1 146 ? -1.047 -25.453 -3.277 1 83.44 146 THR B N 1
ATOM 2353 C CA . THR B 1 146 ? -0.025 -26.484 -3.439 1 83.44 146 THR B CA 1
ATOM 2354 C C . THR B 1 146 ? -0.559 -27.656 -4.266 1 83.44 146 THR B C 1
ATOM 2356 O O . THR B 1 146 ? 0.193 -28.562 -4.621 1 83.44 146 THR B O 1
ATOM 2359 N N . GLY B 1 147 ? -1.716 -27.688 -4.715 1 78.94 147 GLY B N 1
ATOM 2360 C CA . GLY B 1 147 ? -2.326 -28.844 -5.371 1 78.94 147 GLY B CA 1
ATOM 2361 C C . GLY B 1 147 ? -1.811 -29.062 -6.781 1 78.94 147 GLY B C 1
ATOM 2362 O O . GLY B 1 147 ? -0.63 -28.844 -7.059 1 78.94 147 GLY B O 1
ATOM 2363 N N . ASP B 1 148 ? -2.51 -29.625 -7.719 1 76.06 148 ASP B N 1
ATOM 2364 C CA . ASP B 1 148 ? -2.092 -30.047 -9.047 1 76.06 148 ASP B CA 1
ATOM 2365 C C . ASP B 1 148 ? -1.527 -28.875 -9.852 1 76.06 148 ASP B C 1
ATOM 2367 O O . ASP B 1 148 ? -0.498 -29.016 -10.516 1 76.06 148 ASP B O 1
ATOM 2371 N N . GLU B 1 149 ? -2.1 -27.797 -9.844 1 80.56 149 GLU B N 1
ATOM 2372 C CA . GLU B 1 149 ? -1.62 -26.562 -10.43 1 80.56 149 GLU B CA 1
ATOM 2373 C C . GLU B 1 149 ? -1.172 -25.578 -9.359 1 80.56 149 GLU B C 1
ATOM 2375 O O . GLU B 1 149 ? -1.891 -24.625 -9.039 1 80.56 149 GLU B O 1
ATOM 2380 N N . PRO B 1 150 ? 0.121 -25.922 -8.898 1 82.5 150 PRO B N 1
ATOM 2381 C CA . PRO B 1 150 ? 0.553 -25.125 -7.746 1 82.5 150 PRO B CA 1
ATOM 2382 C C . PRO B 1 150 ? 0.828 -23.672 -8.109 1 82.5 150 PRO B C 1
ATOM 2384 O O . PRO B 1 150 ? 1.178 -23.375 -9.258 1 82.5 150 PRO B O 1
ATOM 2387 N N . GLY B 1 151 ? 0.642 -22.781 -7.156 1 84 151 GLY B N 1
ATOM 2388 C CA . GLY B 1 151 ? 0.933 -21.359 -7.34 1 84 151 GLY B CA 1
ATOM 2389 C C . GLY B 1 151 ? 2.412 -21.078 -7.512 1 84 151 GLY B C 1
ATOM 2390 O O . GLY B 1 151 ? 2.795 -20.234 -8.328 1 84 151 GLY B O 1
ATOM 2391 N N . PHE B 1 152 ? 3.207 -21.859 -6.805 1 87.75 152 PHE B N 1
ATOM 2392 C CA . PHE B 1 152 ? 4.656 -21.734 -6.879 1 87.75 152 PHE B CA 1
ATOM 2393 C C . PHE B 1 152 ? 5.297 -23.047 -7.309 1 87.75 152 PHE B C 1
ATOM 2395 O O . PHE B 1 152 ? 4.871 -24.125 -6.883 1 87.75 152 PHE B O 1
ATOM 2402 N N . THR B 1 153 ? 6.203 -22.891 -8.172 1 86.19 153 THR B N 1
ATOM 2403 C CA . THR B 1 153 ? 6.984 -24.062 -8.578 1 86.19 153 THR B CA 1
ATOM 2404 C C . THR B 1 153 ? 8.477 -23.766 -8.508 1 86.19 153 THR B C 1
ATOM 2406 O O . THR B 1 153 ? 8.93 -22.719 -9 1 86.19 153 THR B O 1
ATOM 2409 N N . GLN B 1 154 ? 9.164 -24.578 -7.781 1 83.62 154 GLN B N 1
ATOM 2410 C CA . GLN B 1 154 ? 10.609 -24.406 -7.723 1 83.62 154 GLN B CA 1
ATOM 2411 C C . GLN B 1 154 ? 11.312 -25.266 -8.758 1 83.62 154 GLN B C 1
ATOM 2413 O O . GLN B 1 154 ? 11.086 -26.469 -8.828 1 83.62 154 GLN B O 1
ATOM 2418 N N . THR B 1 155 ? 11.992 -24.484 -9.688 1 73.56 155 THR B N 1
ATOM 2419 C CA . THR B 1 155 ? 12.727 -25.219 -10.711 1 73.56 155 THR B CA 1
ATOM 2420 C C . THR B 1 155 ? 14.172 -25.469 -10.273 1 73.56 155 THR B C 1
ATOM 2422 O O . THR B 1 155 ? 14.812 -24.578 -9.719 1 73.56 155 THR B O 1
ATOM 2425 N N . HIS B 1 156 ? 14.516 -26.516 -9.664 1 59.25 156 HIS B N 1
ATOM 2426 C CA . HIS B 1 156 ? 15.891 -26.844 -9.297 1 59.25 156 HIS B CA 1
ATOM 2427 C C . HIS B 1 156 ? 16.812 -26.812 -10.516 1 59.25 156 HIS B C 1
ATOM 2429 O O . HIS B 1 156 ? 16.453 -27.312 -11.586 1 59.25 156 HIS B O 1
ATOM 2435 N N . SER B 1 157 ? 17.594 -25.766 -10.641 1 45.62 157 SER B N 1
ATOM 2436 C CA . SER B 1 157 ? 18.719 -26.062 -11.523 1 45.62 157 SER B CA 1
ATOM 2437 C C . SER B 1 157 ? 19.656 -27.094 -10.898 1 45.62 157 SER B C 1
ATOM 2439 O O . SER B 1 157 ? 19.766 -27.172 -9.672 1 45.62 157 SER B O 1
#

InterPro domains:
  IPR016709 Dehydratase subunit HadA-like [PIRSF018072] (3-146)
  IPR029069 HotDog domain superfamily [SSF54637] (7-146)
  IPR039569 FAS1-like, dehydratase domain region [PF13452] (8-136)